Protein AF-A0A0F9A266-F1 (afdb_monomer_lite)

Radius of gyration: 34.57 Å; chains: 1; bounding box: 73×51×91 Å

Structure (mmCIF, N/CA/C/O backbone):
data_AF-A0A0F9A266-F1
#
_entry.id   AF-A0A0F9A266-F1
#
loop_
_atom_site.group_PDB
_atom_site.id
_atom_site.type_symbol
_atom_site.label_atom_id
_atom_site.label_alt_id
_atom_site.label_comp_id
_atom_site.label_asym_id
_atom_site.label_entity_id
_atom_site.label_seq_id
_atom_site.pdbx_PDB_ins_code
_atom_site.Cartn_x
_atom_site.Cartn_y
_atom_site.Cartn_z
_atom_site.occupancy
_atom_site.B_iso_or_equiv
_atom_site.auth_seq_id
_atom_site.auth_comp_id
_atom_site.auth_asym_id
_atom_site.auth_atom_id
_atom_site.pdbx_PDB_model_num
ATOM 1 N N . LEU A 1 1 ? 35.976 -0.305 -20.833 1.00 88.50 1 LEU A N 1
ATOM 2 C CA . LEU A 1 1 ? 34.980 0.610 -20.228 1.00 88.50 1 LEU A CA 1
ATOM 3 C C . LEU A 1 1 ? 34.357 0.076 -18.937 1.00 88.50 1 LEU A C 1
ATOM 5 O O . LEU A 1 1 ? 33.932 0.893 -18.143 1.00 88.50 1 LEU A O 1
ATOM 9 N N . GLY A 1 2 ? 34.313 -1.244 -18.688 1.00 92.88 2 GLY A N 1
ATOM 10 C CA . GLY A 1 2 ? 33.919 -1.760 -17.363 1.00 92.88 2 GLY A CA 1
ATOM 11 C C . GLY A 1 2 ? 32.467 -1.472 -16.960 1.00 92.88 2 GLY A C 1
ATOM 12 O O . GLY A 1 2 ? 32.160 -1.508 -15.778 1.00 92.88 2 GLY A O 1
ATOM 13 N N . VAL A 1 3 ? 31.586 -1.191 -17.927 1.00 97.19 3 VAL A N 1
ATOM 14 C CA . VAL A 1 3 ? 30.191 -0.797 -17.669 1.00 97.19 3 VAL A CA 1
ATOM 15 C C . VAL A 1 3 ? 29.415 -1.886 -16.913 1.00 97.19 3 VAL A C 1
ATOM 17 O O . VAL A 1 3 ? 29.679 -3.068 -17.152 1.00 97.19 3 VAL A O 1
ATOM 20 N N . PRO A 1 4 ? 28.474 -1.529 -16.024 1.00 97.38 4 PRO A N 1
ATOM 21 C CA . PRO A 1 4 ? 27.766 -2.502 -15.190 1.00 97.38 4 PRO A CA 1
ATOM 22 C C . PRO A 1 4 ? 26.657 -3.263 -15.932 1.00 97.38 4 PRO A C 1
ATOM 24 O O . PRO A 1 4 ? 26.330 -4.373 -15.532 1.00 97.38 4 PRO A O 1
ATOM 27 N N . ALA A 1 5 ? 26.110 -2.703 -17.014 1.00 98.19 5 ALA A N 1
ATOM 28 C CA . ALA A 1 5 ? 25.014 -3.277 -17.798 1.00 98.19 5 ALA A CA 1
ATOM 29 C C . ALA A 1 5 ? 25.116 -2.853 -19.273 1.00 98.19 5 ALA A C 1
ATOM 31 O O . ALA A 1 5 ? 25.870 -1.930 -19.603 1.00 98.19 5 ALA A O 1
ATOM 32 N N . PHE A 1 6 ? 24.345 -3.505 -20.145 1.00 98.50 6 PHE A N 1
ATOM 33 C CA . PHE A 1 6 ? 24.205 -3.127 -21.552 1.00 98.50 6 PHE A CA 1
ATOM 34 C C . PHE A 1 6 ? 22.780 -2.675 -21.861 1.00 98.50 6 PHE A C 1
ATOM 36 O O . PHE A 1 6 ? 21.822 -3.398 -21.600 1.00 98.50 6 PHE A O 1
ATOM 43 N N . LYS A 1 7 ? 22.647 -1.485 -22.456 1.00 98.44 7 LYS A N 1
ATOM 44 C CA . LYS A 1 7 ? 21.391 -0.998 -23.029 1.00 98.44 7 LYS A CA 1
ATOM 45 C C . LYS A 1 7 ? 21.337 -1.375 -24.506 1.00 98.44 7 LYS A C 1
ATOM 47 O O . LYS A 1 7 ? 22.237 -1.004 -25.256 1.00 98.44 7 LYS A O 1
ATOM 52 N N . LEU A 1 8 ? 20.278 -2.061 -24.924 1.00 98.44 8 LEU A N 1
ATOM 53 C CA . LEU A 1 8 ? 20.017 -2.386 -26.324 1.00 98.44 8 LEU A CA 1
ATOM 54 C C . LEU A 1 8 ? 18.850 -1.540 -26.847 1.00 98.44 8 LEU A C 1
ATOM 56 O O . LEU A 1 8 ? 17.789 -1.480 -26.220 1.00 98.44 8 LEU A O 1
ATOM 60 N N . ALA A 1 9 ? 19.062 -0.841 -27.964 1.00 97.62 9 ALA A N 1
ATOM 61 C CA . ALA A 1 9 ? 18.001 -0.097 -28.653 1.00 97.62 9 ALA A CA 1
ATOM 62 C C . ALA A 1 9 ? 16.991 -1.053 -29.306 1.00 97.62 9 ALA A C 1
ATOM 64 O O . ALA A 1 9 ? 17.345 -2.192 -29.600 1.00 97.62 9 ALA A O 1
ATOM 65 N N . SER A 1 10 ? 15.774 -0.582 -29.586 1.00 97.50 10 SER A N 1
ATOM 66 C CA . SER A 1 10 ? 14.667 -1.454 -30.003 1.00 97.50 10 SER A CA 1
ATOM 67 C C . SER A 1 10 ? 14.921 -2.237 -31.291 1.00 97.50 10 SER A C 1
ATOM 69 O O . SER A 1 10 ? 14.490 -3.375 -31.405 1.00 97.50 10 SER A O 1
ATOM 71 N N . MET A 1 11 ? 15.688 -1.674 -32.229 1.00 96.31 11 MET A N 1
ATOM 72 C CA . MET A 1 11 ? 16.069 -2.371 -33.466 1.00 96.31 11 MET A CA 1
ATOM 73 C C . MET A 1 11 ? 16.926 -3.624 -33.232 1.00 96.31 11 MET A C 1
ATOM 75 O O . MET A 1 11 ? 16.883 -4.540 -34.039 1.00 96.31 11 MET A O 1
ATOM 79 N N . HIS A 1 12 ? 17.680 -3.683 -32.131 1.00 97.69 12 HIS A N 1
ATOM 80 C CA . HIS A 1 12 ? 18.547 -4.822 -31.825 1.00 97.69 12 HIS A CA 1
ATOM 81 C C . HIS A 1 12 ? 17.785 -6.003 -31.208 1.00 97.69 12 HIS A C 1
ATOM 83 O O . HIS A 1 12 ? 18.358 -7.079 -31.055 1.00 97.69 12 HIS A O 1
ATOM 89 N N . LEU A 1 13 ? 16.519 -5.812 -30.811 1.00 97.81 13 LEU A N 1
ATOM 90 C CA . LEU A 1 13 ? 15.700 -6.870 -30.216 1.00 97.81 13 LEU A CA 1
ATOM 91 C C . LEU A 1 13 ? 15.517 -8.045 -31.188 1.00 97.81 13 LEU A C 1
ATOM 93 O O . LEU A 1 13 ? 15.531 -9.193 -30.771 1.00 97.81 13 LEU A O 1
ATOM 97 N N . THR A 1 14 ? 15.399 -7.769 -32.486 1.00 97.25 14 THR A N 1
ATOM 98 C CA . THR A 1 14 ? 15.176 -8.786 -33.524 1.00 97.25 14 THR A CA 1
ATOM 99 C C . THR A 1 14 ? 16.479 -9.294 -34.157 1.00 97.25 14 THR A C 1
ATOM 101 O O . THR A 1 14 ? 16.463 -9.919 -35.217 1.00 97.25 14 THR A O 1
ATOM 104 N N . GLU A 1 15 ? 17.630 -9.059 -33.511 1.00 98.12 15 GLU A N 1
ATOM 105 C CA . GLU A 1 15 ? 18.954 -9.486 -33.979 1.00 98.12 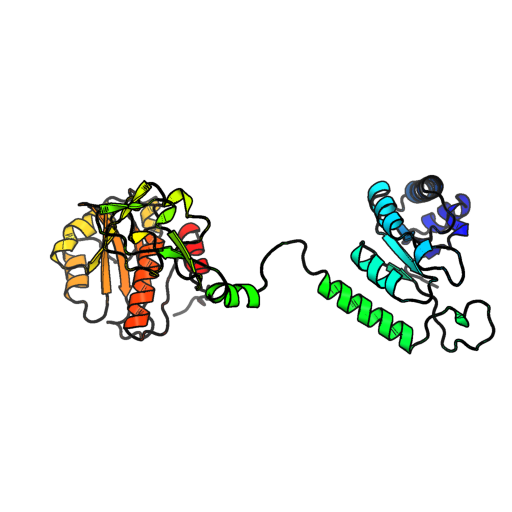15 GLU A CA 1
ATOM 106 C C . GLU A 1 15 ? 19.530 -10.611 -33.090 1.00 98.12 15 GLU A C 1
ATOM 108 O O . GLU A 1 15 ? 20.396 -10.360 -32.243 1.00 98.12 15 GLU A O 1
ATOM 113 N N . PRO A 1 16 ? 19.120 -11.881 -33.275 1.00 97.38 16 PRO A N 1
ATOM 114 C CA . PRO A 1 16 ? 19.451 -12.971 -32.349 1.00 97.38 16 PRO A CA 1
ATOM 115 C C . PRO A 1 16 ? 20.963 -13.181 -32.169 1.00 97.38 16 PRO A C 1
ATOM 117 O O . PRO A 1 16 ? 21.443 -13.361 -31.051 1.00 97.38 16 PRO A O 1
ATOM 120 N N . SER A 1 17 ? 21.750 -13.079 -33.246 1.00 98.19 17 SER A N 1
ATOM 121 C CA . SER A 1 17 ? 23.214 -13.204 -33.175 1.00 98.19 17 SER A CA 1
ATOM 122 C C . SER A 1 17 ? 23.865 -12.111 -32.319 1.00 98.19 17 SER A C 1
ATOM 124 O O . SER A 1 17 ? 24.878 -12.358 -31.663 1.00 98.19 17 SER A O 1
ATOM 126 N N . PHE A 1 18 ? 23.302 -10.899 -32.324 1.00 98.50 18 PHE A N 1
ATOM 127 C CA . PHE A 1 18 ? 23.797 -9.792 -31.513 1.00 98.50 18 PHE A CA 1
ATOM 128 C C . PHE A 1 18 ? 23.373 -9.947 -30.050 1.00 98.50 18 PHE A C 1
ATOM 130 O O . PHE A 1 18 ? 24.213 -9.792 -29.161 1.00 98.50 18 PHE A O 1
ATOM 137 N N . LEU A 1 19 ? 22.119 -10.341 -29.801 1.00 98.62 19 LEU A N 1
ATOM 138 C CA . LEU A 1 19 ? 21.627 -10.658 -28.459 1.00 98.62 19 LEU A CA 1
ATOM 139 C C . LEU A 1 19 ? 22.485 -11.725 -27.778 1.00 98.62 19 LEU A C 1
ATOM 141 O O . LEU A 1 19 ? 22.981 -11.484 -26.680 1.00 98.62 19 LEU A O 1
ATOM 145 N N . GLN A 1 20 ? 22.740 -12.844 -28.463 1.00 98.38 20 GLN A N 1
ATOM 146 C CA . GLN A 1 20 ? 23.619 -13.913 -27.988 1.00 98.38 20 GLN A CA 1
ATOM 147 C C . GLN A 1 20 ? 25.008 -13.368 -27.621 1.00 98.38 20 GLN A C 1
ATOM 149 O O . GLN A 1 20 ? 25.491 -13.561 -26.506 1.00 98.38 20 GLN A O 1
ATOM 154 N N . TYR A 1 21 ? 25.634 -12.617 -28.535 1.00 98.44 21 TYR A N 1
ATOM 155 C CA . TYR A 1 21 ? 26.976 -12.072 -28.330 1.00 98.44 21 TYR A CA 1
ATOM 156 C C . TYR A 1 21 ? 27.080 -11.152 -27.102 1.00 98.44 21 TYR A C 1
ATOM 158 O O . TYR A 1 21 ? 28.099 -11.169 -26.398 1.00 98.44 21 TYR A O 1
ATOM 166 N N . VAL A 1 22 ? 26.065 -10.316 -26.860 1.00 98.12 22 VAL A N 1
ATOM 167 C CA . VAL A 1 22 ? 26.033 -9.405 -25.706 1.00 98.12 22 VAL A CA 1
ATOM 168 C C . VAL A 1 22 ? 25.682 -10.165 -24.423 1.00 98.12 22 VAL A C 1
ATOM 170 O O . VAL A 1 22 ? 26.302 -9.917 -23.386 1.00 98.12 22 VAL A O 1
ATOM 173 N N . ALA A 1 23 ? 24.754 -11.121 -24.486 1.00 98.31 23 ALA A N 1
ATOM 174 C CA . ALA A 1 23 ? 24.351 -11.955 -23.357 1.00 98.31 23 ALA A CA 1
ATOM 175 C C . ALA A 1 23 ? 25.503 -12.826 -22.825 1.00 98.31 23 ALA A C 1
ATOM 177 O O . ALA A 1 23 ? 25.702 -12.874 -21.609 1.00 98.31 23 ALA A O 1
ATOM 178 N N . ASP A 1 24 ? 26.347 -13.375 -23.709 1.00 98.00 24 ASP A N 1
ATOM 179 C CA . ASP A 1 24 ? 27.559 -14.145 -23.371 1.00 98.00 24 ASP A CA 1
ATOM 180 C C . ASP A 1 24 ? 28.592 -13.351 -22.553 1.00 98.00 24 ASP A C 1
ATOM 182 O O . ASP A 1 24 ? 29.525 -13.910 -21.974 1.00 98.00 24 ASP A O 1
ATOM 186 N N . LYS A 1 25 ? 28.457 -12.021 -22.478 1.00 97.12 25 LYS A N 1
ATOM 187 C CA . LYS A 1 25 ? 29.299 -11.188 -21.606 1.00 97.12 25 LYS A CA 1
ATOM 188 C C . LYS A 1 25 ? 28.890 -11.268 -20.130 1.00 97.12 25 LYS A C 1
ATOM 190 O O . LYS A 1 25 ? 29.596 -10.697 -19.299 1.00 97.12 25 LYS A O 1
ATOM 195 N N . GLY A 1 26 ? 27.770 -11.927 -19.812 1.00 96.75 26 GLY A N 1
ATOM 196 C CA . GLY A 1 26 ? 27.318 -12.227 -18.450 1.00 96.75 26 GLY A CA 1
ATOM 197 C C . GLY A 1 26 ? 26.851 -11.015 -17.640 1.00 96.75 26 GLY A C 1
ATOM 198 O O . GLY A 1 26 ? 26.907 -11.044 -16.412 1.00 96.75 26 GLY A O 1
ATOM 199 N N . LYS A 1 27 ? 26.437 -9.928 -18.305 1.00 98.06 27 LYS A N 1
ATOM 200 C CA . LYS A 1 27 ? 25.969 -8.693 -17.651 1.00 98.06 27 LYS A CA 1
ATOM 201 C C . LYS A 1 27 ? 24.461 -8.498 -17.818 1.00 98.06 27 LYS A C 1
ATOM 203 O O . LYS A 1 27 ? 23.913 -9.006 -18.798 1.00 98.06 27 LYS A O 1
ATOM 208 N N . PRO A 1 28 ? 23.818 -7.715 -16.932 1.00 98.56 28 PRO A N 1
ATOM 209 C CA . PRO A 1 28 ? 22.434 -7.300 -17.110 1.00 98.56 28 PRO A CA 1
ATOM 210 C C . PRO A 1 28 ? 22.187 -6.600 -18.447 1.00 98.56 28 PRO A C 1
ATOM 212 O O . PRO A 1 28 ? 22.998 -5.773 -18.885 1.00 98.56 28 PRO A O 1
ATOM 215 N N . LEU A 1 29 ? 21.048 -6.913 -19.061 1.00 98.75 29 LEU A N 1
ATOM 216 C CA . LEU A 1 29 ? 20.589 -6.357 -20.328 1.00 98.75 29 LEU A CA 1
ATOM 217 C C . LEU A 1 29 ? 19.319 -5.532 -20.111 1.00 98.75 29 LEU A C 1
ATOM 219 O O . LEU A 1 29 ? 18.340 -6.022 -19.559 1.00 98.75 29 LEU A O 1
ATOM 223 N N . ILE A 1 30 ? 19.332 -4.286 -20.578 1.00 98.81 30 ILE A N 1
ATOM 224 C CA . ILE A 1 30 ? 18.182 -3.377 -20.569 1.00 98.81 30 ILE A CA 1
ATOM 225 C C . ILE A 1 30 ? 17.753 -3.171 -22.021 1.00 98.81 30 ILE A C 1
ATOM 227 O O . ILE A 1 30 ? 18.460 -2.533 -22.803 1.00 98.81 30 ILE A O 1
ATOM 231 N N . ILE A 1 31 ? 16.601 -3.696 -22.416 1.00 98.62 31 ILE A N 1
ATOM 232 C CA . ILE A 1 31 ? 16.243 -3.849 -23.830 1.00 98.62 31 ILE A CA 1
ATOM 233 C C . ILE A 1 31 ? 14.966 -3.069 -24.111 1.00 98.62 31 ILE A C 1
ATOM 235 O O . ILE A 1 31 ? 13.954 -3.289 -23.457 1.00 98.62 31 ILE A O 1
ATOM 239 N N . SER A 1 32 ? 15.014 -2.125 -25.051 1.00 98.56 32 SER A N 1
ATOM 240 C CA . SER A 1 32 ? 13.797 -1.430 -25.492 1.00 98.56 32 SER A CA 1
ATOM 241 C C . SER A 1 32 ? 13.020 -2.310 -26.463 1.00 98.56 32 SER A C 1
ATOM 243 O O . SER A 1 32 ? 13.630 -3.016 -27.258 1.00 98.56 32 SER A O 1
ATOM 245 N N . THR A 1 33 ? 11.690 -2.246 -26.423 1.00 98.31 33 THR A N 1
ATOM 246 C CA . THR A 1 33 ? 10.810 -3.119 -27.223 1.00 98.31 33 THR A CA 1
ATOM 247 C C . THR A 1 33 ? 9.965 -2.364 -28.252 1.00 98.31 33 THR A C 1
ATOM 249 O O . THR A 1 33 ? 9.003 -2.893 -28.799 1.00 98.31 33 THR A O 1
ATOM 252 N N . GLY A 1 34 ? 10.314 -1.113 -28.556 1.00 97.12 34 GLY A N 1
ATOM 253 C CA . GLY A 1 34 ? 9.618 -0.326 -29.576 1.00 97.12 34 GLY A CA 1
ATOM 254 C C . GLY A 1 34 ? 9.638 -0.995 -30.951 1.00 97.12 34 GLY A C 1
ATOM 255 O O . GLY A 1 34 ? 10.649 -1.564 -31.350 1.00 97.12 34 GLY A O 1
ATOM 256 N N . MET A 1 35 ? 8.526 -0.881 -31.680 1.00 97.38 35 MET A N 1
ATOM 257 C CA . MET A 1 35 ? 8.250 -1.558 -32.962 1.00 97.38 35 MET A CA 1
ATOM 258 C C . MET A 1 35 ? 8.034 -3.076 -32.868 1.00 97.38 35 MET A C 1
ATOM 260 O O . MET A 1 35 ? 7.516 -3.642 -33.824 1.00 97.38 35 MET A O 1
ATOM 264 N N . ALA A 1 36 ? 8.383 -3.716 -31.751 1.00 98.00 36 ALA A N 1
ATOM 265 C CA . ALA A 1 36 ? 8.306 -5.161 -31.620 1.00 98.00 36 ALA A CA 1
ATOM 266 C C . ALA A 1 36 ? 6.899 -5.655 -31.273 1.00 98.00 36 ALA A C 1
ATOM 268 O O . ALA A 1 36 ? 6.134 -5.021 -30.540 1.00 98.00 36 ALA A O 1
ATOM 269 N N . THR A 1 37 ? 6.591 -6.841 -31.770 1.00 98.38 37 THR A N 1
ATOM 270 C CA . THR A 1 37 ? 5.472 -7.672 -31.334 1.00 98.38 37 THR A CA 1
ATOM 271 C C . THR A 1 37 ? 5.840 -8.463 -30.077 1.00 98.38 37 THR A C 1
ATOM 273 O O . THR A 1 37 ? 7.009 -8.604 -29.724 1.00 98.38 37 THR A O 1
ATOM 276 N N . LEU A 1 38 ? 4.839 -9.015 -29.385 1.00 98.44 38 LEU A N 1
ATOM 277 C CA . LEU A 1 38 ? 5.081 -9.844 -28.200 1.00 98.44 38 LEU A CA 1
ATOM 278 C C . LEU A 1 38 ? 5.846 -11.140 -28.529 1.00 98.44 38 LEU A C 1
ATOM 280 O O . LEU A 1 38 ? 6.563 -11.642 -27.668 1.00 98.44 38 LEU A O 1
ATOM 284 N N . ASP A 1 39 ? 5.699 -11.658 -29.750 1.00 98.56 39 ASP A N 1
ATOM 285 C CA . ASP A 1 39 ? 6.394 -12.863 -30.217 1.00 98.56 39 ASP A CA 1
ATOM 286 C C . ASP A 1 39 ? 7.879 -12.561 -30.481 1.00 98.56 39 ASP A C 1
ATOM 288 O O . ASP A 1 39 ? 8.747 -13.299 -30.031 1.00 98.56 39 ASP A O 1
ATOM 292 N N . GLU A 1 40 ? 8.201 -11.413 -31.086 1.00 98.69 40 GLU A N 1
ATOM 293 C CA . GLU A 1 40 ? 9.598 -10.972 -31.251 1.00 98.69 40 GLU A CA 1
ATOM 294 C C . GLU A 1 40 ? 10.290 -10.710 -29.902 1.00 98.69 40 GLU A C 1
ATOM 296 O O . GLU A 1 40 ? 11.483 -10.972 -29.747 1.00 98.69 40 GLU A O 1
ATOM 301 N N . VAL A 1 41 ? 9.552 -10.215 -28.900 1.00 98.75 41 VAL A N 1
ATOM 302 C CA . VAL A 1 41 ? 10.080 -10.082 -27.531 1.00 98.75 41 VAL A CA 1
ATOM 303 C C . VAL A 1 41 ? 10.348 -11.457 -26.911 1.00 98.75 41 VAL A C 1
ATOM 305 O O . VAL A 1 41 ? 11.367 -11.627 -26.245 1.00 98.75 41 VAL A O 1
ATOM 308 N N . GLU A 1 42 ? 9.468 -12.435 -27.134 1.00 98.69 42 GLU A N 1
ATOM 309 C CA . GLU A 1 42 ? 9.646 -13.810 -26.654 1.00 98.69 42 GLU A CA 1
ATOM 310 C C . GLU A 1 42 ? 10.894 -14.458 -27.255 1.00 98.69 42 GLU A C 1
ATOM 312 O O . GLU A 1 42 ? 11.744 -14.944 -26.511 1.00 98.69 42 GLU A O 1
ATOM 317 N N . GLU A 1 43 ? 11.066 -14.362 -28.576 1.00 98.62 43 GLU A N 1
ATOM 318 C CA . GLU A 1 43 ? 12.259 -14.859 -29.267 1.00 98.62 43 GLU A CA 1
ATOM 319 C C . GLU A 1 43 ? 13.546 -14.243 -28.697 1.00 98.62 43 GLU A C 1
ATOM 321 O O . GLU A 1 43 ? 14.523 -14.951 -28.439 1.00 98.62 43 GLU A O 1
ATOM 326 N N . ALA A 1 44 ? 13.549 -12.931 -28.447 1.00 98.62 44 ALA A N 1
ATOM 327 C CA . ALA A 1 44 ? 14.695 -12.238 -27.872 1.00 98.62 44 ALA A CA 1
ATOM 328 C C . ALA A 1 44 ? 15.030 -12.727 -26.454 1.00 98.62 44 ALA A C 1
ATOM 330 O O . ALA A 1 44 ? 16.197 -12.987 -26.144 1.00 98.62 44 ALA A O 1
ATOM 331 N N . VAL A 1 45 ? 14.015 -12.858 -25.594 1.00 98.69 45 VAL A N 1
ATOM 332 C CA . VAL A 1 45 ? 14.169 -13.361 -24.221 1.00 98.69 45 VAL A CA 1
ATOM 333 C C . VAL A 1 45 ? 14.707 -14.793 -24.229 1.00 98.69 45 VAL A C 1
ATOM 335 O O . VAL A 1 45 ? 15.642 -15.093 -23.483 1.00 98.69 45 VAL A O 1
ATOM 338 N N . ASP A 1 46 ? 14.186 -15.654 -25.102 1.00 98.50 46 ASP A N 1
ATOM 339 C CA . ASP A 1 46 ? 14.623 -17.044 -25.225 1.00 98.50 46 ASP A CA 1
ATOM 340 C C . ASP A 1 46 ? 16.078 -17.155 -25.686 1.00 98.50 46 ASP A C 1
ATOM 342 O O . ASP A 1 46 ? 16.851 -17.914 -25.096 1.00 98.50 46 ASP A O 1
ATOM 346 N N . VAL A 1 47 ? 16.487 -16.369 -26.688 1.00 98.56 47 VAL A N 1
ATOM 347 C CA . VAL A 1 47 ? 17.883 -16.324 -27.159 1.00 98.56 47 VAL A CA 1
ATOM 348 C C . VAL A 1 47 ? 18.833 -15.933 -26.026 1.00 98.56 47 VAL A C 1
ATOM 350 O O . VAL A 1 47 ? 19.875 -16.559 -25.848 1.00 98.56 47 VAL A O 1
ATOM 353 N N . ILE A 1 48 ? 18.472 -14.930 -25.223 1.00 98.62 48 ILE A N 1
ATOM 354 C CA . ILE A 1 48 ? 19.300 -14.484 -24.095 1.00 98.62 48 ILE A CA 1
ATOM 355 C C . ILE A 1 48 ? 19.369 -15.566 -23.004 1.00 98.62 48 ILE A C 1
ATOM 357 O O . ILE A 1 48 ? 20.449 -15.887 -22.506 1.00 98.62 48 ILE A O 1
ATOM 361 N N . ARG A 1 49 ? 18.235 -16.184 -22.658 1.00 98.38 49 ARG A N 1
ATOM 362 C CA . ARG A 1 49 ? 18.183 -17.244 -21.640 1.00 98.38 49 ARG A CA 1
ATOM 363 C C . ARG A 1 49 ? 18.960 -18.493 -22.048 1.00 98.38 49 ARG A C 1
ATOM 365 O O . ARG A 1 49 ? 19.577 -19.128 -21.193 1.00 98.38 49 ARG A O 1
ATOM 372 N N . GLN A 1 50 ? 19.002 -18.824 -23.340 1.00 98.19 50 GLN A N 1
ATOM 373 C CA . GLN A 1 50 ? 19.799 -19.939 -23.870 1.00 98.19 50 GLN A CA 1
ATOM 374 C C . GLN A 1 50 ? 21.306 -19.770 -23.627 1.00 98.19 50 GLN A C 1
ATOM 376 O O . GLN A 1 50 ? 22.025 -20.768 -23.558 1.00 98.19 50 GLN A O 1
ATOM 381 N N . THR A 1 51 ? 21.791 -18.541 -23.416 1.00 98.19 51 THR A N 1
ATOM 382 C CA . THR A 1 51 ? 23.191 -18.282 -23.040 1.00 98.19 51 THR A CA 1
ATOM 383 C C . THR A 1 51 ? 23.467 -18.543 -21.554 1.00 98.19 51 THR A C 1
ATOM 385 O O . THR A 1 51 ? 24.605 -18.406 -21.102 1.00 98.19 51 THR A O 1
ATOM 388 N N . GLY A 1 52 ? 22.433 -18.849 -20.764 1.00 98.19 52 GLY A N 1
ATOM 389 C CA . GLY A 1 52 ? 22.491 -18.919 -19.305 1.00 98.19 52 GLY A CA 1
ATOM 390 C C . GLY A 1 52 ? 22.437 -17.556 -18.606 1.00 98.19 52 GLY A C 1
ATOM 391 O O . GLY A 1 52 ? 22.680 -17.491 -17.402 1.00 98.19 52 GLY A O 1
ATOM 392 N N . ASN A 1 53 ? 22.145 -16.467 -19.327 1.00 98.06 53 ASN A N 1
ATOM 393 C CA . ASN A 1 53 ? 21.959 -15.142 -18.739 1.00 98.06 53 ASN A CA 1
ATOM 394 C C . ASN A 1 53 ? 20.462 -14.844 -18.576 1.00 98.06 53 ASN A C 1
ATOM 396 O O . ASN A 1 53 ? 19.738 -14.780 -19.558 1.00 98.06 53 ASN A O 1
ATOM 400 N N . ASP A 1 54 ? 20.003 -14.630 -17.344 1.00 96.69 54 ASP A N 1
ATOM 401 C CA . ASP A 1 54 ? 18.593 -14.317 -17.042 1.00 96.69 54 ASP A CA 1
ATOM 402 C C . ASP A 1 54 ? 18.414 -12.890 -16.487 1.00 96.69 54 ASP A C 1
ATOM 404 O O . ASP A 1 54 ? 17.371 -12.506 -15.969 1.00 96.69 54 ASP A O 1
ATOM 408 N N . GLN A 1 55 ? 19.458 -12.062 -16.575 1.00 98.12 55 GLN A N 1
ATOM 409 C CA . GLN A 1 55 ? 19.455 -10.694 -16.052 1.00 98.12 55 GLN A CA 1
ATOM 410 C C . GLN A 1 55 ? 18.856 -9.723 -17.083 1.00 98.12 55 GLN A C 1
ATOM 412 O O . GLN A 1 55 ? 19.572 -8.905 -17.664 1.00 98.12 55 GLN A O 1
ATOM 417 N N . ILE A 1 56 ? 17.553 -9.831 -17.338 1.00 98.62 56 ILE A N 1
ATOM 418 C CA . ILE A 1 56 ? 16.852 -9.089 -18.396 1.00 98.62 56 ILE A CA 1
ATOM 419 C C . ILE A 1 56 ? 15.924 -8.037 -17.783 1.00 98.62 56 ILE A C 1
ATOM 421 O O . ILE A 1 56 ? 15.201 -8.320 -16.835 1.00 98.62 56 ILE A O 1
ATOM 425 N N . VAL A 1 57 ? 15.910 -6.828 -18.348 1.00 98.81 57 VAL A N 1
ATOM 426 C CA . VAL A 1 57 ? 14.878 -5.810 -18.105 1.00 98.81 57 VAL A CA 1
ATOM 427 C C . VAL A 1 57 ? 14.314 -5.348 -19.442 1.00 98.81 57 VAL A C 1
ATOM 429 O O . VAL A 1 57 ? 15.071 -4.916 -20.317 1.00 98.81 57 VAL A O 1
ATOM 432 N N . LEU A 1 58 ? 12.991 -5.400 -19.596 1.00 98.81 58 LEU A N 1
ATOM 433 C CA . LEU A 1 58 ? 12.304 -4.969 -20.817 1.00 98.81 58 LEU A CA 1
ATOM 434 C C . LEU A 1 58 ? 11.721 -3.565 -20.641 1.00 98.81 58 LEU A C 1
ATOM 436 O O . LEU A 1 58 ? 10.996 -3.300 -19.684 1.00 98.81 58 LEU A O 1
ATOM 440 N N . LEU A 1 59 ? 12.013 -2.656 -21.568 1.00 98.81 59 LEU A N 1
ATOM 441 C CA . LEU A 1 59 ? 11.455 -1.308 -21.571 1.00 98.81 59 LEU A CA 1
ATOM 442 C C . LEU A 1 59 ? 10.378 -1.192 -22.643 1.00 98.81 59 LEU A C 1
ATOM 444 O O . LEU A 1 59 ? 10.693 -1.221 -23.835 1.00 98.81 59 LEU A O 1
ATOM 448 N N . GLN A 1 60 ? 9.133 -0.971 -22.216 1.00 98.50 60 GLN A N 1
ATOM 449 C CA . GLN A 1 60 ? 8.096 -0.497 -23.128 1.00 98.50 60 GLN A CA 1
ATOM 450 C C . GLN A 1 60 ? 8.522 0.860 -23.680 1.00 98.50 60 GLN A C 1
ATOM 452 O O . GLN A 1 60 ? 8.945 1.736 -22.924 1.00 98.50 60 GLN A O 1
ATOM 457 N N . CYS A 1 61 ? 8.401 1.047 -24.989 1.00 97.19 61 CYS A N 1
ATOM 458 C CA . CYS A 1 61 ? 8.635 2.340 -25.612 1.00 97.19 61 CYS A CA 1
ATOM 459 C C . CYS A 1 61 ? 7.924 2.444 -26.956 1.00 97.19 61 CYS A C 1
ATOM 461 O O . CYS A 1 61 ? 7.663 1.442 -27.622 1.00 97.19 61 CYS A O 1
ATOM 463 N N . THR A 1 62 ? 7.717 3.677 -27.399 1.00 95.94 62 THR A N 1
ATOM 464 C CA . THR A 1 62 ? 7.191 3.973 -28.732 1.00 95.94 62 THR A CA 1
ATOM 465 C C . THR A 1 62 ? 8.267 4.693 -29.525 1.00 95.94 62 THR A C 1
ATOM 467 O O . THR A 1 62 ? 8.727 5.758 -29.116 1.00 95.94 62 THR A O 1
ATOM 470 N N . THR A 1 63 ? 8.697 4.106 -30.644 1.00 92.44 63 THR A N 1
ATOM 471 C CA . THR A 1 63 ? 9.731 4.672 -31.524 1.00 92.44 63 THR A CA 1
ATOM 472 C C . THR A 1 63 ? 9.130 5.789 -32.380 1.00 92.44 63 THR A C 1
ATOM 474 O O . THR A 1 63 ? 8.780 5.590 -33.540 1.00 92.44 63 THR A O 1
ATOM 477 N N . ASN A 1 64 ? 8.952 6.962 -31.775 1.00 86.94 64 ASN A N 1
ATOM 478 C CA . ASN A 1 64 ? 8.496 8.191 -32.415 1.00 86.94 64 ASN A CA 1
ATOM 479 C C . ASN A 1 64 ? 9.027 9.389 -31.608 1.00 86.94 64 ASN A C 1
ATOM 481 O O . ASN A 1 64 ? 8.982 9.351 -30.380 1.00 86.94 64 ASN A O 1
ATOM 485 N N . TYR A 1 65 ? 9.531 10.433 -32.274 1.00 88.12 65 TYR A N 1
ATOM 486 C CA . TYR A 1 65 ? 10.309 11.507 -31.640 1.00 88.12 65 TYR A CA 1
ATOM 487 C C . TYR A 1 65 ? 9.791 12.892 -32.079 1.00 88.12 65 TYR A C 1
ATOM 489 O O . TYR A 1 65 ? 10.154 13.363 -33.158 1.00 88.12 65 TYR A O 1
ATOM 497 N N . PRO A 1 66 ? 8.938 13.562 -31.280 1.00 89.25 66 PRO A N 1
ATOM 498 C CA . PRO A 1 66 ? 8.339 13.082 -30.035 1.00 89.25 66 PRO A CA 1
ATOM 499 C C . PRO A 1 66 ? 7.173 12.107 -30.269 1.00 89.25 66 PRO A C 1
ATOM 501 O O . PRO A 1 66 ? 6.422 12.218 -31.239 1.00 89.25 66 PRO A O 1
ATOM 504 N N . SER A 1 67 ? 6.971 11.191 -29.326 1.00 91.25 67 SER A N 1
ATOM 505 C CA . SER A 1 67 ? 5.806 10.308 -29.297 1.00 91.25 67 SER A CA 1
ATOM 506 C C . SER A 1 67 ? 4.583 11.044 -28.757 1.00 91.25 67 SER A C 1
ATOM 508 O O . SER A 1 67 ? 4.689 11.897 -27.870 1.00 91.25 67 SER A O 1
ATOM 510 N N . ARG A 1 68 ? 3.395 10.678 -29.243 1.00 94.44 68 ARG A N 1
ATOM 511 C CA . ARG A 1 68 ? 2.136 11.140 -28.651 1.00 94.44 68 ARG A CA 1
ATOM 512 C C . ARG A 1 68 ? 1.852 10.358 -27.372 1.00 94.44 68 ARG A C 1
ATOM 514 O O . ARG A 1 68 ? 2.291 9.215 -27.230 1.00 94.44 68 ARG A O 1
ATOM 521 N N . LEU A 1 69 ? 1.117 10.969 -26.446 1.00 94.94 69 LEU A N 1
ATOM 522 C CA . LEU A 1 69 ? 0.797 10.339 -25.163 1.00 94.94 69 LEU A CA 1
ATOM 523 C C . LEU A 1 69 ? -0.115 9.119 -25.352 1.00 94.94 69 LEU A C 1
ATOM 525 O O . LEU A 1 69 ? 0.081 8.101 -24.694 1.00 94.94 69 LEU A O 1
ATOM 529 N N . GLU A 1 70 ? -1.073 9.197 -26.280 1.00 96.44 70 GLU A N 1
ATOM 530 C CA . GLU A 1 70 ? -1.976 8.092 -26.615 1.00 96.44 70 GLU A CA 1
ATOM 531 C C . GLU A 1 70 ? -1.259 6.861 -27.193 1.00 96.44 70 GLU A C 1
ATOM 533 O O . GLU A 1 70 ? -1.785 5.755 -27.097 1.00 96.44 70 GLU A O 1
ATOM 538 N N . ASP A 1 71 ? -0.045 7.032 -27.727 1.00 96.75 71 ASP A N 1
ATOM 539 C CA . ASP A 1 71 ? 0.746 5.946 -28.310 1.00 96.75 71 ASP A CA 1
ATOM 540 C C . ASP A 1 71 ? 1.666 5.258 -27.283 1.00 96.75 71 ASP A C 1
ATOM 542 O O . ASP A 1 71 ? 2.338 4.291 -27.630 1.00 96.75 71 ASP A O 1
ATOM 546 N N . ALA A 1 72 ? 1.733 5.727 -26.028 1.00 96.69 72 ALA A N 1
ATOM 547 C CA . ALA A 1 72 ? 2.668 5.197 -25.024 1.00 96.69 72 ALA A CA 1
ATOM 548 C C . ALA A 1 72 ? 2.402 3.721 -24.660 1.00 96.69 72 ALA A C 1
ATOM 550 O O . ALA A 1 72 ? 3.330 2.971 -24.355 1.00 96.69 72 ALA A O 1
ATOM 551 N N . ASN A 1 73 ? 1.127 3.308 -24.692 1.00 97.25 73 ASN A N 1
ATOM 552 C CA . ASN A 1 73 ? 0.667 1.936 -24.451 1.00 97.25 73 ASN A CA 1
ATOM 553 C C . ASN A 1 73 ? 1.278 1.263 -23.197 1.00 97.25 73 ASN A C 1
ATOM 555 O O . ASN A 1 73 ? 1.732 0.120 -23.232 1.00 97.25 73 ASN A O 1
ATOM 559 N N . LEU A 1 74 ? 1.287 1.969 -22.061 1.00 98.25 74 LEU A N 1
ATOM 560 C CA . LEU A 1 74 ? 1.992 1.535 -20.843 1.00 98.25 74 LEU A CA 1
ATOM 561 C C . LEU A 1 74 ? 1.525 0.182 -20.276 1.00 98.25 74 LEU A C 1
ATOM 563 O O . LEU A 1 74 ? 2.284 -0.486 -19.579 1.00 98.25 74 LEU A O 1
ATOM 567 N N . LEU A 1 75 ? 0.296 -0.255 -20.574 1.00 98.44 75 LEU A N 1
ATOM 568 C CA . LEU A 1 75 ? -0.203 -1.564 -20.133 1.00 98.44 75 LEU A CA 1
ATOM 569 C C . LEU A 1 75 ? 0.574 -2.737 -20.750 1.00 98.44 75 LEU A C 1
ATOM 571 O O . LEU A 1 75 ? 0.638 -3.794 -20.125 1.00 98.44 75 LEU A O 1
ATOM 575 N N . ALA A 1 76 ? 1.224 -2.543 -21.903 1.00 98.19 76 ALA A N 1
ATOM 576 C CA . ALA A 1 76 ? 2.096 -3.551 -22.504 1.00 98.19 76 ALA A CA 1
ATOM 577 C C . ALA A 1 76 ? 3.260 -3.949 -21.582 1.00 98.19 76 ALA A C 1
ATOM 579 O O . ALA A 1 76 ? 3.695 -5.097 -21.614 1.00 98.19 76 ALA A O 1
ATOM 580 N N . MET A 1 77 ? 3.710 -3.052 -20.693 1.00 98.12 77 MET A N 1
ATOM 581 C CA . MET A 1 77 ? 4.695 -3.401 -19.667 1.00 98.12 77 MET A CA 1
ATOM 582 C C . MET A 1 77 ? 4.205 -4.535 -18.769 1.00 98.12 77 MET A C 1
ATOM 584 O O . MET A 1 77 ? 4.957 -5.463 -18.505 1.00 98.12 77 MET A O 1
ATOM 588 N N . ARG A 1 78 ? 2.946 -4.483 -18.312 1.00 97.88 78 ARG A N 1
ATOM 589 C CA . ARG A 1 78 ? 2.385 -5.544 -17.463 1.00 97.88 78 ARG A CA 1
ATOM 590 C C . ARG A 1 78 ? 2.277 -6.852 -18.229 1.00 97.88 78 ARG A C 1
ATOM 592 O O . ARG A 1 78 ? 2.669 -7.882 -17.708 1.00 97.88 78 ARG A O 1
ATOM 599 N N . THR A 1 79 ? 1.845 -6.794 -19.489 1.00 98.38 79 THR A N 1
ATOM 600 C CA . THR A 1 79 ? 1.830 -7.972 -20.365 1.00 98.38 79 THR A CA 1
ATOM 601 C C . THR A 1 79 ? 3.214 -8.613 -20.487 1.00 98.38 79 THR A C 1
ATOM 603 O O . THR A 1 79 ? 3.319 -9.830 -20.382 1.00 98.38 79 THR A O 1
ATOM 606 N N . MET A 1 80 ? 4.274 -7.818 -20.675 1.00 98.50 80 MET A N 1
ATOM 607 C CA . MET A 1 80 ? 5.647 -8.331 -20.738 1.00 98.50 80 MET A CA 1
ATOM 608 C C . MET A 1 80 ? 6.129 -8.881 -19.389 1.00 98.50 80 MET A C 1
ATOM 610 O O . MET A 1 80 ? 6.717 -9.957 -19.360 1.00 98.50 80 MET A O 1
ATOM 614 N N . ALA A 1 81 ? 5.858 -8.180 -18.284 1.00 98.06 81 ALA A N 1
ATOM 615 C CA . ALA A 1 81 ? 6.224 -8.633 -16.942 1.00 98.06 81 ALA A CA 1
ATOM 616 C C . ALA A 1 81 ? 5.578 -9.985 -16.615 1.00 98.06 81 ALA A C 1
ATOM 618 O O . ALA A 1 81 ? 6.277 -10.917 -16.231 1.00 98.06 81 ALA A O 1
ATOM 619 N N . ASP A 1 82 ? 4.268 -10.109 -16.847 1.00 98.00 82 ASP A N 1
ATOM 620 C CA . ASP A 1 82 ? 3.505 -11.323 -16.555 1.00 98.00 82 ASP A CA 1
ATOM 621 C C . ASP A 1 82 ? 3.909 -12.492 -17.469 1.00 98.00 82 ASP A C 1
ATOM 623 O O . ASP A 1 82 ? 4.001 -13.627 -17.007 1.00 98.00 82 ASP A O 1
ATOM 627 N N . LYS A 1 83 ? 4.139 -12.240 -18.770 1.00 98.44 83 LYS A N 1
ATOM 628 C CA . LYS A 1 83 ? 4.485 -13.299 -19.737 1.00 98.44 83 LYS A CA 1
ATOM 629 C C . LYS A 1 83 ? 5.901 -13.830 -19.524 1.00 98.44 83 LYS A C 1
ATOM 631 O O . LYS A 1 83 ? 6.113 -15.036 -19.620 1.00 98.44 83 LYS A O 1
ATOM 636 N N . PHE A 1 84 ? 6.863 -12.942 -19.283 1.00 98.25 84 PHE A N 1
ATOM 637 C CA . PHE A 1 84 ? 8.279 -13.309 -19.295 1.00 98.25 84 PHE A CA 1
ATOM 638 C C . PHE A 1 84 ? 8.894 -13.460 -17.904 1.00 98.25 84 PHE A C 1
ATOM 640 O O . PHE A 1 84 ? 10.007 -13.977 -17.822 1.00 98.25 84 PHE A O 1
ATOM 647 N N . ASP A 1 85 ? 8.185 -13.061 -16.843 1.00 97.69 85 ASP A N 1
ATOM 648 C CA . ASP A 1 85 ? 8.677 -13.046 -15.458 1.00 97.69 85 ASP A CA 1
ATOM 649 C C . ASP A 1 85 ? 9.993 -12.261 -15.329 1.00 97.69 85 ASP A C 1
ATOM 651 O O . ASP A 1 85 ? 11.009 -12.743 -14.832 1.00 97.69 85 ASP A O 1
ATOM 655 N N . VAL A 1 86 ? 9.994 -11.039 -15.870 1.00 97.94 86 VAL A N 1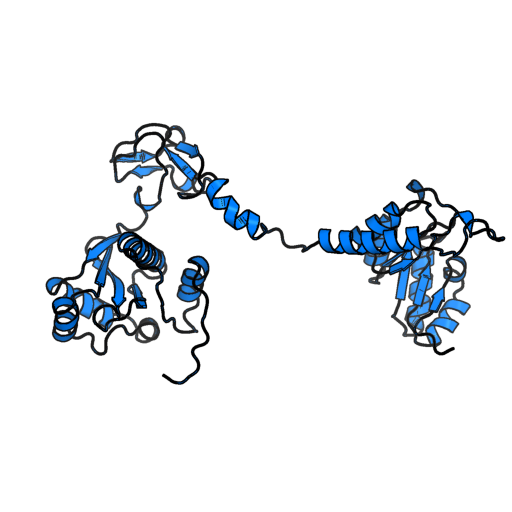
ATOM 656 C CA . VAL A 1 86 ? 11.149 -10.129 -15.847 1.00 97.94 86 VAL A CA 1
ATOM 657 C C . VAL A 1 86 ? 10.742 -8.744 -15.347 1.00 97.94 86 VAL A C 1
ATOM 659 O O . VAL A 1 86 ? 9.603 -8.316 -15.566 1.00 97.94 86 VAL A O 1
ATOM 662 N N . PRO A 1 87 ? 11.662 -7.989 -14.720 1.00 98.50 87 PRO A N 1
ATOM 663 C CA . PRO A 1 87 ? 11.435 -6.582 -14.441 1.00 98.50 87 PRO A CA 1
ATOM 664 C C . PRO A 1 87 ? 11.146 -5.802 -15.725 1.00 98.50 87 PRO A C 1
ATOM 666 O O . PRO A 1 87 ? 11.741 -6.041 -16.781 1.00 98.50 87 PRO A O 1
ATOM 669 N N . VAL A 1 88 ? 10.261 -4.818 -15.612 1.00 98.69 88 VAL A N 1
ATOM 670 C CA . VAL A 1 88 ? 9.886 -3.946 -16.724 1.00 98.69 88 VAL A CA 1
ATOM 671 C C . VAL A 1 88 ? 10.124 -2.489 -16.387 1.00 98.69 88 VAL A C 1
ATOM 673 O O . VAL A 1 88 ? 10.061 -2.072 -15.233 1.00 98.69 88 VAL A O 1
ATOM 676 N N . GLY A 1 89 ? 10.386 -1.694 -17.410 1.00 98.69 89 GLY A N 1
ATOM 677 C CA . GLY A 1 89 ? 10.507 -0.250 -17.311 1.00 98.69 89 GLY A CA 1
ATOM 678 C C . GLY A 1 89 ? 9.866 0.447 -18.500 1.00 98.69 89 GLY A C 1
ATOM 679 O O . GLY A 1 89 ? 9.175 -0.171 -19.314 1.00 98.69 89 GLY A O 1
ATOM 680 N N . TYR A 1 90 ? 10.115 1.744 -18.600 1.00 98.62 90 TYR A N 1
ATOM 681 C CA . TYR A 1 90 ? 9.588 2.588 -19.658 1.00 98.62 90 TYR A CA 1
ATOM 682 C C . TYR A 1 90 ? 10.692 3.488 -20.216 1.00 98.62 90 TYR A C 1
ATOM 684 O O . TYR A 1 90 ? 11.405 4.150 -19.462 1.00 98.62 90 TYR A O 1
ATOM 692 N N . SER A 1 91 ? 10.844 3.491 -21.539 1.00 98.00 91 SER A N 1
ATOM 693 C CA . SER A 1 91 ? 11.711 4.423 -22.267 1.00 98.00 91 SER A CA 1
ATOM 694 C C . SER A 1 91 ? 10.823 5.409 -23.018 1.00 98.00 91 SER A C 1
ATOM 696 O O . SER A 1 91 ? 10.012 5.029 -23.866 1.00 98.00 91 SER A O 1
ATOM 698 N N . ASP A 1 92 ? 10.903 6.672 -22.613 1.00 96.62 92 ASP A N 1
ATOM 699 C CA . ASP A 1 92 ? 9.936 7.700 -22.953 1.00 96.62 92 ASP A CA 1
ATOM 700 C C . ASP A 1 92 ? 10.459 8.677 -24.002 1.00 96.62 92 ASP A C 1
ATOM 702 O O . ASP A 1 92 ? 11.526 9.280 -23.863 1.00 96.62 92 ASP A O 1
ATOM 706 N N . HIS A 1 93 ? 9.616 8.922 -25.001 1.00 94.38 93 HIS A N 1
ATOM 707 C CA . HIS A 1 93 ? 9.835 9.926 -26.041 1.00 94.38 93 HIS A CA 1
ATOM 708 C C . HIS A 1 93 ? 8.682 10.933 -26.115 1.00 94.38 93 HIS A C 1
ATOM 710 O O . HIS A 1 93 ? 8.601 11.719 -27.059 1.00 94.38 93 HIS A O 1
ATOM 716 N N . THR A 1 94 ? 7.751 10.908 -25.155 1.00 93.38 94 THR A N 1
ATOM 717 C CA . THR A 1 94 ? 6.685 11.911 -25.078 1.00 93.38 94 THR A CA 1
ATOM 718 C C . THR A 1 94 ? 7.237 13.250 -24.587 1.00 93.38 94 THR A C 1
ATOM 720 O O . THR A 1 94 ? 8.313 13.317 -23.996 1.00 93.38 94 THR A O 1
ATOM 723 N N . GLN A 1 95 ? 6.516 14.348 -24.815 1.00 89.31 95 GLN A N 1
ATOM 724 C CA . GLN A 1 95 ? 6.930 15.668 -24.309 1.00 89.31 95 GLN A CA 1
ATOM 725 C C . GLN A 1 95 ? 6.575 15.890 -22.832 1.00 89.31 95 GLN A C 1
ATOM 727 O O . GLN A 1 95 ? 7.126 16.778 -22.192 1.00 89.31 95 GLN A O 1
ATOM 732 N N . SER A 1 96 ? 5.652 15.099 -22.287 1.00 87.94 96 SER A N 1
ATOM 733 C CA . SER A 1 96 ? 5.171 15.222 -20.910 1.00 87.94 96 SER A CA 1
ATOM 734 C C . SER A 1 96 ? 5.864 14.211 -19.992 1.00 87.94 96 SER A C 1
ATOM 736 O O . SER A 1 96 ? 6.382 13.199 -20.447 1.00 87.94 96 SER A O 1
ATOM 738 N N . GLU A 1 97 ? 5.844 14.454 -18.685 1.00 94.19 97 GLU A N 1
ATOM 739 C CA . GLU A 1 97 ? 6.273 13.489 -17.660 1.00 94.19 97 GLU A CA 1
ATOM 740 C C . GLU A 1 97 ? 5.181 12.474 -17.280 1.00 94.19 97 GLU A C 1
ATOM 742 O O . GLU A 1 97 ? 5.457 11.488 -16.594 1.00 94.19 97 GLU A O 1
ATOM 747 N N . ILE A 1 98 ? 3.937 12.687 -17.730 1.00 96.25 98 ILE A N 1
ATOM 748 C CA . ILE A 1 98 ? 2.777 11.878 -17.324 1.00 96.25 98 ILE A CA 1
ATOM 749 C C . ILE A 1 98 ? 2.978 10.395 -17.643 1.00 96.25 98 ILE A C 1
ATOM 751 O O . ILE A 1 98 ? 2.626 9.549 -16.819 1.00 96.25 98 ILE A O 1
ATOM 755 N N . ALA A 1 99 ? 3.565 10.067 -18.798 1.00 97.06 99 ALA A N 1
ATOM 756 C CA . ALA A 1 99 ? 3.821 8.680 -19.175 1.00 97.06 99 ALA A CA 1
ATOM 757 C C . ALA A 1 99 ? 4.831 8.014 -18.223 1.00 97.06 99 ALA A C 1
ATOM 759 O O . ALA A 1 99 ? 4.567 6.924 -17.715 1.00 97.06 99 ALA A O 1
ATOM 760 N N . CYS A 1 100 ? 5.925 8.707 -17.890 1.00 97.94 100 CYS A N 1
ATOM 761 C CA . CYS A 1 100 ? 6.909 8.237 -16.916 1.00 97.94 100 CYS A CA 1
ATOM 762 C C . CYS A 1 100 ? 6.279 7.995 -15.540 1.00 97.94 100 CYS A C 1
ATOM 764 O O . CYS A 1 100 ? 6.376 6.890 -15.011 1.00 97.94 100 CYS A O 1
ATOM 766 N N . ILE A 1 101 ? 5.576 8.983 -14.982 1.00 98.06 101 ILE A N 1
ATOM 767 C CA . ILE A 1 101 ? 4.962 8.876 -13.647 1.00 98.06 101 ILE A CA 1
ATOM 768 C C . ILE A 1 101 ? 3.926 7.743 -13.611 1.00 98.06 101 ILE A C 1
ATOM 770 O O . ILE A 1 101 ? 3.900 6.937 -12.680 1.00 98.06 101 ILE A O 1
ATOM 774 N N . THR A 1 102 ? 3.096 7.638 -14.651 1.00 98.12 102 THR A N 1
ATOM 775 C CA . THR A 1 102 ? 2.077 6.583 -14.748 1.00 98.12 102 THR A CA 1
ATOM 776 C C . THR A 1 102 ? 2.716 5.201 -14.862 1.00 98.12 102 THR A C 1
ATOM 778 O O . THR A 1 102 ? 2.226 4.248 -14.258 1.00 98.12 102 THR A O 1
ATOM 781 N N . SER A 1 103 ? 3.829 5.076 -15.590 1.00 98.31 103 SER A N 1
ATOM 782 C CA . SER A 1 103 ? 4.531 3.799 -15.734 1.00 98.31 103 SER A CA 1
ATOM 783 C C . SER A 1 103 ? 5.072 3.278 -14.396 1.00 98.31 103 SER A C 1
ATOM 785 O O . SER A 1 103 ? 4.972 2.080 -14.134 1.00 98.31 103 SER A O 1
ATOM 787 N N . VAL A 1 104 ? 5.526 4.161 -13.496 1.00 98.12 104 VAL A N 1
ATOM 788 C CA . VAL A 1 104 ? 5.947 3.795 -12.129 1.00 98.12 104 VAL A CA 1
ATOM 789 C C . VAL A 1 104 ? 4.781 3.187 -11.349 1.00 98.12 104 VAL A C 1
ATOM 791 O O . VAL A 1 104 ? 4.917 2.105 -10.783 1.00 98.12 104 VAL A O 1
ATOM 794 N N . ALA A 1 105 ? 3.596 3.804 -11.405 1.00 96.75 105 ALA A N 1
ATOM 795 C CA . ALA A 1 105 ? 2.385 3.253 -10.787 1.00 96.75 105 ALA A CA 1
ATOM 796 C C . ALA A 1 105 ? 1.954 1.896 -11.379 1.00 96.75 105 ALA A C 1
ATOM 798 O O . ALA A 1 105 ? 1.256 1.114 -10.728 1.00 96.75 105 ALA A O 1
ATOM 799 N N . LEU A 1 106 ? 2.368 1.599 -12.614 1.00 97.31 106 LEU A N 1
ATOM 800 C CA . LEU A 1 106 ? 2.112 0.323 -13.278 1.00 97.31 106 LEU A CA 1
ATOM 801 C C . LEU A 1 106 ? 3.179 -0.743 -13.005 1.00 97.31 106 LEU A C 1
ATOM 803 O O . LEU A 1 106 ? 2.920 -1.897 -13.350 1.00 97.31 106 LEU A O 1
ATOM 807 N N . GLY A 1 107 ? 4.291 -0.388 -12.353 1.00 96.50 107 GLY A N 1
ATOM 808 C CA . GLY A 1 107 ? 5.373 -1.302 -11.982 1.00 96.50 107 GLY A CA 1
ATOM 809 C C . GLY A 1 107 ? 6.705 -1.062 -12.698 1.00 96.50 107 GLY A C 1
ATOM 810 O O . GLY A 1 107 ? 7.574 -1.925 -12.615 1.00 96.50 107 GLY A O 1
ATOM 811 N N . ALA A 1 108 ? 6.893 0.066 -13.401 1.00 98.31 108 ALA A N 1
ATOM 812 C CA . ALA A 1 108 ? 8.195 0.400 -13.986 1.00 98.31 108 ALA A CA 1
ATOM 813 C C . ALA A 1 108 ? 9.274 0.491 -12.900 1.00 98.31 108 ALA A C 1
ATOM 815 O O . ALA A 1 108 ? 9.172 1.315 -11.992 1.00 98.31 108 ALA A O 1
ATOM 816 N N . CYS A 1 109 ? 10.346 -0.287 -13.043 1.00 97.88 109 CYS A N 1
ATOM 817 C CA . CYS A 1 109 ? 11.537 -0.193 -12.199 1.00 97.88 109 CYS A CA 1
ATOM 818 C C . CYS A 1 109 ? 12.669 0.633 -12.839 1.00 97.88 109 CYS A C 1
ATOM 820 O O . CYS A 1 109 ? 13.645 0.962 -12.168 1.00 97.88 109 CYS A O 1
ATOM 822 N N . ILE A 1 110 ? 12.555 0.964 -14.131 1.00 98.50 110 ILE A N 1
ATOM 823 C CA . ILE A 1 110 ? 13.491 1.819 -14.876 1.00 98.50 110 ILE A CA 1
ATOM 824 C C . ILE A 1 110 ? 12.695 2.837 -15.690 1.00 98.50 110 ILE A C 1
ATOM 826 O O . ILE A 1 110 ? 11.755 2.461 -16.388 1.00 98.50 110 ILE A O 1
ATOM 830 N N . ILE A 1 111 ? 13.114 4.103 -15.632 1.00 98.50 111 ILE A N 1
ATOM 831 C CA . ILE A 1 111 ? 12.648 5.178 -16.512 1.00 98.50 111 ILE A CA 1
ATOM 832 C C . ILE A 1 111 ? 13.839 5.684 -17.320 1.00 98.50 111 ILE A C 1
ATOM 834 O O . ILE A 1 111 ? 14.864 6.059 -16.750 1.00 98.50 111 ILE A O 1
ATOM 838 N N . GLU A 1 112 ? 13.696 5.707 -18.639 1.00 98.12 112 GLU A N 1
ATOM 839 C CA . GLU A 1 112 ? 14.668 6.278 -19.569 1.00 98.12 112 GLU A CA 1
ATOM 840 C C . GLU A 1 112 ? 14.040 7.477 -20.288 1.00 98.12 112 GLU A C 1
ATOM 842 O O . GLU A 1 112 ? 12.904 7.409 -20.752 1.00 98.12 112 GLU A O 1
ATOM 847 N N . LYS A 1 113 ? 14.771 8.591 -20.352 1.00 96.19 113 LYS A N 1
ATOM 848 C CA . LYS A 1 113 ? 14.343 9.839 -20.989 1.00 96.19 113 LYS A CA 1
ATOM 849 C C . LYS A 1 113 ? 15.565 10.492 -21.620 1.00 96.19 113 LYS A C 1
ATOM 851 O O . LYS A 1 113 ? 16.624 10.544 -20.992 1.00 96.19 113 LYS A O 1
ATOM 856 N N . HIS A 1 114 ? 15.426 10.998 -22.842 1.00 94.81 114 HIS A N 1
ATOM 857 C CA . HIS A 1 114 ? 16.490 11.779 -23.466 1.00 94.81 114 HIS A CA 1
ATOM 858 C C . HIS A 1 114 ? 16.780 13.039 -22.642 1.00 94.81 114 HIS A C 1
ATOM 860 O O . HIS A 1 114 ? 15.860 13.663 -22.111 1.00 94.81 114 HIS A O 1
ATOM 866 N N . PHE A 1 115 ? 18.054 13.419 -22.560 1.00 95.56 115 PHE A N 1
ATOM 867 C CA . PHE A 1 115 ? 18.522 14.556 -21.777 1.00 95.56 115 PHE A CA 1
ATOM 868 C C . PHE A 1 115 ? 19.389 15.477 -22.629 1.00 95.56 115 PHE A C 1
ATOM 870 O O . PHE A 1 115 ? 20.218 15.011 -23.412 1.00 95.56 115 PHE A O 1
ATOM 877 N N . THR A 1 116 ? 19.241 16.783 -22.440 1.00 95.69 116 THR A N 1
ATOM 878 C CA . THR A 1 116 ? 20.065 17.787 -23.104 1.00 95.69 116 THR A CA 1
ATOM 879 C C . THR A 1 116 ? 20.432 18.929 -22.167 1.00 95.69 116 THR A C 1
ATOM 881 O O . THR A 1 116 ? 19.689 19.258 -21.251 1.00 95.69 116 THR A O 1
ATOM 884 N N . LEU A 1 117 ? 21.580 19.562 -22.404 1.00 96.12 117 LEU A N 1
ATOM 885 C CA . LEU A 1 117 ? 21.944 20.814 -21.729 1.00 96.12 117 LEU A CA 1
ATOM 886 C C . LEU A 1 117 ? 21.350 22.040 -22.430 1.00 96.12 117 LEU A C 1
ATOM 888 O O . LEU A 1 117 ? 21.259 23.105 -21.827 1.00 96.12 117 LEU A O 1
ATOM 892 N N . ASP A 1 118 ? 20.972 21.889 -23.699 1.00 93.75 118 ASP A N 1
ATOM 893 C CA . ASP A 1 118 ? 20.406 22.950 -24.520 1.00 93.75 118 ASP A CA 1
ATOM 894 C C . ASP A 1 118 ? 19.491 22.350 -25.595 1.00 93.75 118 ASP A C 1
ATOM 896 O O . ASP A 1 118 ? 19.928 21.626 -26.497 1.00 93.75 118 ASP A O 1
ATOM 900 N N . LYS A 1 119 ? 18.201 22.680 -25.505 1.00 90.56 119 LYS A N 1
ATOM 901 C CA . LYS A 1 119 ? 17.169 22.235 -26.448 1.00 90.56 119 LYS A CA 1
ATOM 902 C C . LYS A 1 119 ? 17.282 22.877 -27.830 1.00 90.56 119 LYS A C 1
ATOM 904 O O . LYS A 1 119 ? 16.692 22.364 -28.777 1.00 90.56 119 LYS A O 1
ATOM 909 N N . MET A 1 120 ? 18.021 23.982 -27.947 1.00 92.31 120 MET A N 1
ATOM 910 C CA . MET A 1 120 ? 18.239 24.711 -29.201 1.00 92.31 120 MET A CA 1
ATOM 911 C C . MET A 1 120 ? 19.500 24.256 -29.946 1.00 92.31 120 MET A C 1
ATOM 913 O O . MET A 1 120 ? 19.763 24.725 -31.055 1.00 92.31 120 MET A O 1
ATOM 917 N N . SER A 1 121 ? 20.283 23.355 -29.351 1.00 91.75 121 SER A N 1
ATOM 918 C CA . SER A 1 121 ? 21.490 22.811 -29.966 1.00 91.75 121 SER A CA 1
ATOM 919 C C . SER A 1 121 ? 21.183 21.954 -31.198 1.00 91.75 121 SER A C 1
ATOM 921 O O . SER A 1 121 ? 20.079 21.444 -31.389 1.00 91.75 121 SER A O 1
ATOM 923 N N . PHE A 1 122 ? 22.186 21.806 -32.068 1.00 90.62 122 PHE A N 1
ATOM 924 C CA . PHE A 1 122 ? 22.046 21.057 -33.313 1.00 90.62 122 PHE A CA 1
ATOM 925 C C . PHE A 1 122 ? 21.938 19.552 -33.053 1.00 90.62 122 PHE A C 1
ATOM 927 O O . PHE A 1 122 ? 22.862 18.934 -32.532 1.00 90.62 122 PHE A O 1
ATOM 934 N N . GLY A 1 123 ? 20.839 18.957 -33.501 1.00 84.94 123 GLY A N 1
ATOM 935 C CA . GLY A 1 123 ? 20.625 17.517 -33.500 1.00 84.94 123 GLY A CA 1
ATOM 936 C C . GLY A 1 123 ? 19.132 17.196 -33.445 1.00 84.94 123 GLY A C 1
ATOM 937 O O . GLY A 1 123 ? 18.350 18.023 -32.976 1.00 84.94 123 GLY A O 1
ATOM 938 N N . PRO A 1 124 ? 18.722 16.020 -33.938 1.00 82.19 124 PRO A N 1
ATOM 939 C CA . PRO A 1 124 ? 17.307 15.686 -34.102 1.00 82.19 124 PRO A CA 1
ATOM 940 C C . PRO A 1 124 ? 16.549 15.588 -32.771 1.00 82.19 124 PRO A C 1
ATOM 942 O O . PRO A 1 124 ? 15.372 15.931 -32.726 1.00 82.19 124 PRO A O 1
ATOM 945 N N . ASP A 1 125 ? 17.231 15.207 -31.686 1.00 85.25 125 ASP A N 1
ATOM 946 C CA . ASP A 1 125 ? 16.569 14.850 -30.425 1.00 85.25 125 ASP A CA 1
ATOM 947 C C . ASP A 1 125 ? 16.607 15.964 -29.367 1.00 85.25 125 ASP A C 1
ATOM 949 O O . ASP A 1 125 ? 15.965 15.845 -28.321 1.00 85.25 125 ASP A O 1
ATOM 953 N N . HIS A 1 126 ? 17.352 17.053 -29.598 1.00 88.88 126 HIS A N 1
ATOM 954 C CA . HIS A 1 126 ? 17.547 18.116 -28.601 1.00 88.88 126 HIS A CA 1
ATOM 955 C C . HIS A 1 126 ? 16.226 18.773 -28.193 1.00 88.88 126 HIS A C 1
ATOM 957 O O . HIS A 1 126 ? 15.971 18.956 -27.004 1.00 88.88 126 HIS A O 1
ATOM 963 N N . CYS A 1 127 ? 15.359 19.076 -29.159 1.00 82.44 127 CYS A N 1
ATOM 964 C CA . CYS A 1 127 ? 14.095 19.762 -28.897 1.00 82.44 127 CYS A CA 1
ATOM 965 C C . CYS A 1 127 ? 13.075 18.893 -28.138 1.00 82.44 127 CYS A C 1
ATOM 967 O O . CYS A 1 127 ? 12.205 19.432 -27.454 1.00 82.44 127 CYS A O 1
ATOM 969 N N . SER A 1 128 ? 13.188 17.563 -28.233 1.00 81.88 128 SER A N 1
ATOM 970 C CA . SER A 1 128 ? 12.331 16.588 -27.544 1.00 81.88 128 SER A CA 1
ATOM 971 C C . SER A 1 128 ? 12.940 16.024 -26.255 1.00 81.88 128 SER A C 1
ATOM 973 O O . SER A 1 128 ? 12.269 15.281 -25.543 1.00 81.88 128 SER A O 1
ATOM 975 N N . SER A 1 129 ? 14.197 16.353 -25.953 1.00 91.50 129 SER A N 1
ATOM 976 C CA . SER A 1 129 ? 14.892 15.926 -24.734 1.00 91.50 129 SER A CA 1
ATOM 977 C C . SER A 1 129 ? 14.453 16.744 -23.520 1.00 91.50 129 SER A C 1
ATOM 979 O O . SER A 1 129 ? 14.066 17.905 -23.655 1.00 91.50 129 SER A O 1
ATOM 981 N N . ALA A 1 130 ? 14.564 16.156 -22.330 1.00 94.50 130 ALA A N 1
ATOM 982 C CA . ALA A 1 130 ? 14.444 16.882 -21.075 1.00 94.50 130 ALA A CA 1
ATOM 983 C C . ALA A 1 130 ? 15.690 17.748 -20.839 1.00 94.50 130 ALA A C 1
ATOM 985 O O . ALA A 1 130 ? 16.814 17.283 -21.038 1.00 94.50 130 ALA A O 1
ATOM 986 N N . ASP A 1 131 ? 15.503 18.991 -20.413 1.00 95.69 131 ASP A N 1
ATOM 987 C CA . ASP A 1 131 ? 16.605 19.830 -19.929 1.00 95.69 131 ASP A CA 1
ATOM 988 C C . ASP A 1 131 ? 16.894 19.584 -18.426 1.00 95.69 131 ASP A C 1
ATOM 990 O O . ASP A 1 131 ? 16.196 18.781 -17.797 1.00 95.69 131 ASP A O 1
ATOM 994 N N . PRO A 1 132 ? 17.914 20.218 -17.806 1.00 97.06 132 PRO A N 1
ATOM 995 C CA . PRO A 1 132 ? 18.212 20.020 -16.386 1.00 97.06 132 PRO A CA 1
ATOM 996 C C . PRO A 1 132 ? 17.035 20.292 -15.442 1.00 97.06 132 PRO A C 1
ATOM 998 O O . PRO A 1 132 ? 16.874 19.569 -14.462 1.00 97.06 132 PRO A O 1
ATOM 1001 N N . VAL A 1 133 ? 16.214 21.304 -15.735 1.00 96.56 133 VAL A N 1
ATOM 1002 C CA . VAL A 1 133 ? 15.089 21.705 -14.879 1.00 96.56 133 VAL A CA 1
ATOM 1003 C C . VAL A 1 133 ? 13.949 20.702 -15.014 1.00 96.56 133 VAL A C 1
ATOM 1005 O O . VAL A 1 133 ? 13.396 20.242 -14.017 1.00 96.56 133 VAL A O 1
ATOM 1008 N N . GLU A 1 134 ? 13.618 20.317 -16.244 1.00 95.75 134 GLU A N 1
ATOM 1009 C CA . GLU A 1 134 ? 12.579 19.323 -16.511 1.00 95.75 134 GLU A CA 1
ATOM 1010 C C . GLU A 1 134 ? 12.959 17.937 -15.987 1.00 95.75 134 GLU A C 1
ATOM 1012 O O . GLU A 1 134 ? 12.112 17.230 -15.445 1.00 95.75 134 GLU A O 1
ATOM 1017 N N . PHE A 1 135 ? 14.228 17.540 -16.120 1.00 97.12 135 PHE A N 1
ATOM 1018 C CA . PHE A 1 135 ? 14.698 16.248 -15.631 1.00 97.12 135 PHE A CA 1
ATOM 1019 C C . PHE A 1 135 ? 14.714 16.197 -14.098 1.00 97.12 135 PHE A C 1
ATOM 1021 O O . PHE A 1 135 ? 14.315 15.188 -13.516 1.00 97.12 135 PHE A O 1
ATOM 1028 N N . GLU A 1 136 ? 15.118 17.283 -13.430 1.00 97.88 136 GLU A N 1
ATOM 1029 C CA . GLU A 1 136 ? 14.996 17.395 -11.973 1.00 97.88 136 GLU A CA 1
ATOM 1030 C C . GLU A 1 136 ? 13.530 17.285 -11.531 1.00 97.88 136 GLU A C 1
ATOM 1032 O O . GLU A 1 136 ? 13.222 16.494 -10.635 1.00 97.88 136 GLU A O 1
ATOM 1037 N N . GLY A 1 137 ? 12.622 18.010 -12.195 1.00 98.00 137 GLY A N 1
ATOM 1038 C CA . GLY A 1 137 ? 11.182 17.934 -11.939 1.00 98.00 137 GLY A CA 1
ATOM 1039 C C . GLY A 1 137 ? 10.632 16.516 -12.103 1.00 98.00 137 GLY A C 1
ATOM 1040 O O . GLY A 1 137 ? 9.983 15.999 -11.193 1.00 98.00 137 GLY A O 1
ATOM 1041 N N . LEU A 1 138 ? 10.987 15.840 -13.201 1.00 97.81 138 LEU A N 1
ATOM 1042 C CA . LEU A 1 138 ? 10.611 14.450 -13.461 1.00 97.81 138 LEU A CA 1
ATOM 1043 C C . LEU A 1 138 ? 11.051 13.522 -12.319 1.00 97.81 138 LEU A C 1
ATOM 1045 O O . LEU A 1 138 ? 10.255 12.721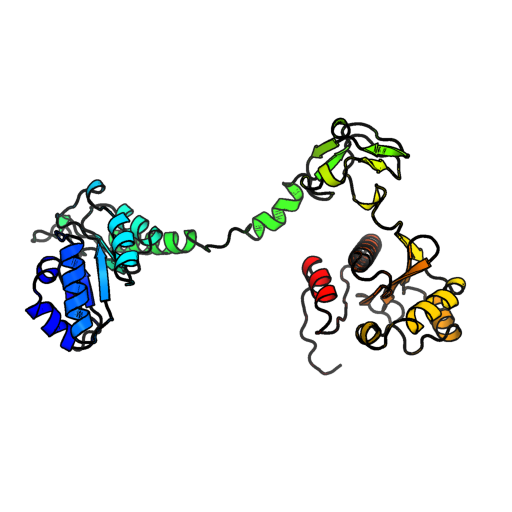 -11.825 1.00 97.81 138 LEU A O 1
ATOM 1049 N N . VAL A 1 139 ? 12.306 13.629 -11.872 1.00 98.31 139 VAL A N 1
ATOM 1050 C CA . VAL A 1 139 ? 12.833 12.805 -10.773 1.00 98.31 139 VAL A CA 1
ATOM 1051 C C . VAL A 1 139 ? 12.087 13.088 -9.468 1.00 98.31 139 VAL A C 1
ATOM 1053 O O . VAL A 1 139 ? 11.690 12.147 -8.776 1.00 98.31 139 VAL A O 1
ATOM 1056 N N . GLN A 1 140 ? 11.860 14.359 -9.130 1.00 98.44 140 GLN A N 1
ATOM 1057 C CA . GLN A 1 140 ? 11.114 14.739 -7.927 1.00 98.44 140 GLN A CA 1
ATOM 1058 C C . GLN A 1 140 ? 9.683 14.186 -7.954 1.00 98.44 140 GLN A C 1
ATOM 1060 O O . GLN A 1 140 ? 9.207 13.655 -6.947 1.00 98.44 140 GLN A O 1
ATOM 1065 N N . ASN A 1 141 ? 9.014 14.260 -9.103 1.00 98.31 141 ASN A N 1
ATOM 1066 C CA . ASN A 1 141 ? 7.646 13.782 -9.270 1.00 98.31 141 ASN A CA 1
ATOM 1067 C C . ASN A 1 141 ? 7.553 12.252 -9.230 1.00 98.31 141 ASN A C 1
ATOM 1069 O O . ASN A 1 141 ? 6.629 11.721 -8.614 1.00 98.31 141 ASN A O 1
ATOM 1073 N N . ILE A 1 142 ? 8.539 11.531 -9.776 1.00 98.31 142 ILE A N 1
ATOM 1074 C CA . ILE A 1 142 ? 8.647 10.071 -9.618 1.00 98.31 142 ILE A CA 1
ATOM 1075 C C . ILE A 1 142 ? 8.764 9.691 -8.134 1.00 98.31 142 ILE A C 1
ATOM 1077 O O . ILE A 1 142 ? 8.021 8.830 -7.666 1.00 98.31 142 ILE A O 1
ATOM 1081 N N . ARG A 1 143 ? 9.631 10.362 -7.362 1.00 98.12 143 ARG A N 1
ATOM 1082 C CA . ARG A 1 143 ? 9.819 10.069 -5.924 1.00 98.12 143 ARG A CA 1
ATOM 1083 C C . ARG A 1 143 ? 8.565 10.367 -5.096 1.00 98.12 143 ARG A C 1
ATOM 1085 O O . ARG A 1 143 ? 8.233 9.630 -4.163 1.00 98.12 143 ARG A O 1
ATOM 1092 N N . GLN A 1 144 ? 7.836 11.425 -5.446 1.00 98.25 144 GLN A N 1
ATOM 1093 C CA . GLN A 1 144 ? 6.535 11.720 -4.842 1.00 98.25 144 GLN A CA 1
ATOM 1094 C C . GLN A 1 144 ? 5.491 10.655 -5.196 1.00 98.25 144 GLN A C 1
ATOM 1096 O O . GLN A 1 144 ? 4.750 10.219 -4.315 1.00 98.25 144 GLN A O 1
ATOM 1101 N N . ALA A 1 145 ? 5.458 10.193 -6.448 1.00 97.69 145 ALA A N 1
ATOM 1102 C CA . ALA A 1 145 ? 4.556 9.132 -6.879 1.00 97.69 145 ALA A CA 1
ATOM 1103 C C . ALA A 1 145 ? 4.832 7.814 -6.139 1.00 97.69 145 ALA A C 1
ATOM 1105 O O . ALA A 1 145 ? 3.897 7.212 -5.62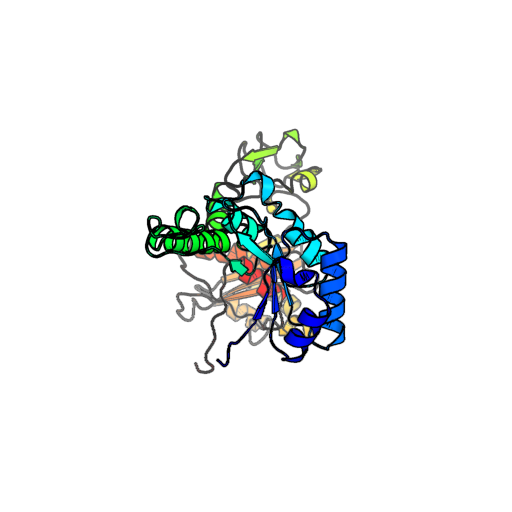1 1.00 97.69 145 ALA A O 1
ATOM 1106 N N . GLU A 1 146 ? 6.097 7.407 -5.994 1.00 96.62 146 GLU A N 1
ATOM 1107 C CA . GLU A 1 146 ? 6.486 6.233 -5.195 1.00 96.62 146 GLU A CA 1
ATOM 1108 C C . GLU A 1 146 ? 6.024 6.348 -3.739 1.00 96.62 146 GLU A C 1
ATOM 1110 O O . GLU A 1 146 ? 5.485 5.396 -3.176 1.00 96.62 146 GLU A O 1
ATOM 1115 N N . THR A 1 147 ? 6.162 7.535 -3.142 1.00 96.94 147 THR A N 1
ATOM 1116 C CA . THR A 1 147 ? 5.657 7.800 -1.786 1.00 96.94 147 THR A CA 1
ATOM 1117 C C . THR A 1 147 ? 4.132 7.657 -1.722 1.00 96.94 147 THR A C 1
ATOM 1119 O O . THR A 1 147 ? 3.600 7.097 -0.764 1.00 96.94 147 THR A O 1
ATOM 1122 N N . ALA A 1 148 ? 3.419 8.136 -2.745 1.00 96.75 148 ALA A N 1
ATOM 1123 C CA . ALA A 1 148 ? 1.962 8.077 -2.820 1.00 96.75 148 ALA A CA 1
ATOM 1124 C C . ALA A 1 148 ? 1.413 6.662 -3.075 1.00 96.75 148 ALA A C 1
ATOM 1126 O O . ALA A 1 148 ? 0.303 6.365 -2.632 1.00 96.75 148 ALA A O 1
ATOM 1127 N N . LEU A 1 149 ? 2.168 5.788 -3.754 1.00 95.81 149 LEU A N 1
ATOM 1128 C CA . LEU A 1 149 ? 1.776 4.389 -3.973 1.00 95.81 149 LEU A CA 1
ATOM 1129 C C . LEU A 1 149 ? 1.625 3.622 -2.652 1.00 95.81 149 LEU A C 1
ATOM 1131 O O . LEU A 1 149 ? 0.721 2.796 -2.525 1.00 95.81 149 LEU A O 1
ATOM 1135 N N . GLY A 1 150 ? 2.453 3.931 -1.652 1.00 93.06 150 GLY A N 1
ATOM 1136 C CA . GLY A 1 150 ? 2.306 3.408 -0.297 1.00 93.06 150 GLY A CA 1
ATOM 1137 C C . GLY A 1 150 ? 2.389 1.878 -0.215 1.00 93.06 150 GLY A C 1
ATOM 1138 O O . GLY A 1 150 ? 3.297 1.258 -0.759 1.00 93.06 150 GLY A O 1
ATOM 1139 N N . SER A 1 151 ? 1.461 1.269 0.527 1.00 91.94 151 SER A N 1
ATOM 1140 C CA . SER A 1 151 ? 1.409 -0.179 0.773 1.00 91.94 151 SER A CA 1
ATOM 1141 C C . SER A 1 151 ? 0.190 -0.813 0.104 1.00 91.94 151 SER A C 1
ATOM 1143 O O . SER A 1 151 ? -0.867 -0.192 0.003 1.00 91.94 151 SER A O 1
ATOM 1145 N N . SER A 1 152 ? 0.310 -2.088 -0.277 1.00 92.12 152 SER A N 1
ATOM 1146 C CA . SER A 1 152 ? -0.812 -2.905 -0.759 1.00 92.12 152 SER A CA 1
ATOM 1147 C C . SER A 1 152 ? -1.839 -3.237 0.335 1.00 92.12 152 SER A C 1
ATOM 1149 O O . SER A 1 152 ? -2.943 -3.695 0.038 1.00 92.12 152 SER A O 1
ATOM 1151 N N . GLU A 1 153 ? -1.514 -2.996 1.608 1.00 94.69 153 GLU A N 1
ATOM 1152 C CA . GLU A 1 153 ? -2.409 -3.243 2.736 1.00 94.69 153 GLU A CA 1
ATOM 1153 C C . GLU A 1 153 ? -3.446 -2.116 2.909 1.00 94.69 153 GLU A C 1
ATOM 1155 O O . GLU A 1 153 ? -3.112 -0.973 3.234 1.00 94.69 153 GLU A O 1
ATOM 1160 N N . LYS A 1 154 ? -4.744 -2.440 2.799 1.00 93.94 154 LYS A N 1
ATOM 1161 C CA . LYS A 1 154 ? -5.812 -1.480 3.116 1.00 93.94 154 LYS A CA 1
ATOM 1162 C C . LYS A 1 154 ? -6.029 -1.374 4.625 1.00 93.94 154 LYS A C 1
ATOM 1164 O O . LYS A 1 154 ? -6.830 -2.101 5.210 1.00 93.94 154 LYS A O 1
ATOM 1169 N N . LYS A 1 155 ? -5.434 -0.348 5.223 1.00 92.88 155 LYS A N 1
ATOM 1170 C CA . LYS A 1 155 ? -5.699 0.083 6.604 1.00 92.88 155 LYS A CA 1
ATOM 1171 C C . LYS A 1 155 ? -5.867 1.605 6.694 1.00 92.88 155 LYS A C 1
ATOM 1173 O O . LYS A 1 155 ? -5.534 2.297 5.732 1.00 92.88 155 LYS A O 1
ATOM 1178 N N . PRO A 1 156 ? -6.498 2.134 7.756 1.00 92.00 156 PRO A N 1
ATOM 1179 C CA . PRO A 1 156 ? -6.438 3.565 8.040 1.00 92.00 156 PRO A CA 1
ATOM 1180 C C . PRO A 1 156 ? -5.008 3.969 8.420 1.00 92.00 156 PRO A C 1
ATOM 1182 O O . PRO A 1 156 ? -4.295 3.174 9.033 1.00 92.00 156 PRO A O 1
ATOM 1185 N N . CYS A 1 157 ? -4.608 5.197 8.105 1.00 89.88 157 CYS A N 1
ATOM 1186 C CA . CYS A 1 157 ? -3.387 5.775 8.667 1.00 89.88 157 CYS A CA 1
ATOM 1187 C C . CYS A 1 157 ? -3.598 6.217 10.128 1.00 89.88 157 CYS A C 1
ATOM 1189 O O . CYS A 1 157 ? -4.729 6.310 10.611 1.00 89.88 157 CYS A O 1
ATOM 1191 N N . ASP A 1 158 ? -2.518 6.520 10.848 1.00 85.56 158 ASP A N 1
ATOM 1192 C CA . ASP A 1 158 ? -2.578 6.819 12.287 1.00 85.56 158 ASP A CA 1
ATOM 1193 C C . ASP A 1 158 ? -3.515 7.988 12.615 1.00 85.56 158 ASP A C 1
ATOM 1195 O O . ASP A 1 158 ? -4.318 7.919 13.551 1.00 85.56 158 ASP A O 1
ATOM 1199 N N . ILE A 1 159 ? -3.493 9.038 11.788 1.00 86.88 159 ILE A N 1
ATOM 1200 C CA . ILE A 1 159 ? -4.388 10.185 11.959 1.00 86.88 159 ILE A CA 1
ATOM 1201 C C . ILE A 1 159 ? -5.854 9.810 11.692 1.00 86.88 159 ILE A C 1
ATOM 1203 O O . ILE A 1 159 ? -6.756 10.303 12.372 1.00 86.88 159 ILE A O 1
ATOM 1207 N N . GLU A 1 160 ? -6.124 8.886 10.763 1.00 92.94 160 GLU A N 1
ATOM 1208 C CA . GLU A 1 160 ? -7.468 8.335 10.566 1.00 92.94 160 GLU A CA 1
ATOM 1209 C C . GLU A 1 160 ? -7.917 7.499 11.771 1.00 92.94 160 GLU A C 1
ATOM 1211 O O . GLU A 1 160 ? -9.085 7.585 12.150 1.00 92.94 160 GLU A O 1
ATOM 1216 N N . ILE A 1 161 ? -7.026 6.723 12.403 1.00 82.38 161 ILE A N 1
ATOM 1217 C CA . ILE A 1 161 ? -7.336 5.934 13.611 1.00 82.38 161 ILE A CA 1
ATOM 1218 C C . ILE A 1 161 ? -7.746 6.857 14.762 1.00 82.38 161 ILE A C 1
ATOM 1220 O O . ILE A 1 161 ? -8.780 6.624 15.395 1.00 82.38 161 ILE A O 1
ATOM 1224 N N . GLN A 1 162 ? -6.991 7.931 14.996 1.00 78.12 162 GLN A N 1
ATOM 1225 C CA . GLN A 1 162 ? -7.307 8.923 16.027 1.00 78.12 162 GLN A CA 1
ATOM 1226 C C . GLN A 1 162 ? -8.647 9.620 15.737 1.00 78.12 162 GLN A C 1
ATOM 1228 O O . GLN A 1 162 ? -9.537 9.677 16.592 1.00 78.12 162 GLN A O 1
ATOM 1233 N N . ASN A 1 163 ? -8.846 10.067 14.494 1.00 79.50 163 ASN A N 1
ATOM 1234 C CA . ASN A 1 163 ? -10.076 10.738 14.072 1.00 79.50 163 ASN A CA 1
ATOM 1235 C C . ASN A 1 163 ? -11.297 9.804 14.052 1.00 79.50 163 ASN A C 1
ATOM 1237 O O . ASN A 1 163 ? -12.437 10.260 14.206 1.00 79.50 163 ASN A O 1
ATOM 1241 N N . ALA A 1 164 ? -11.092 8.493 13.891 1.00 80.44 164 ALA A N 1
ATOM 1242 C CA . ALA A 1 164 ? -12.167 7.513 13.814 1.00 80.44 164 ALA A CA 1
ATOM 1243 C C . ALA A 1 164 ? -13.060 7.520 15.059 1.00 80.44 164 ALA A C 1
ATOM 1245 O O . ALA A 1 164 ? -14.258 7.285 14.922 1.00 80.44 164 ALA A O 1
ATOM 1246 N N . ILE A 1 165 ? -12.528 7.833 16.244 1.00 78.00 165 ILE A N 1
ATOM 1247 C CA . ILE A 1 165 ? -13.314 7.900 17.486 1.00 78.00 165 ILE A CA 1
ATOM 1248 C C . ILE A 1 165 ? -14.428 8.950 17.362 1.00 78.00 165 ILE A C 1
ATOM 1250 O O . ILE A 1 165 ? -15.589 8.664 17.659 1.00 78.00 165 ILE A O 1
ATOM 1254 N N . GLY A 1 166 ? -14.107 10.148 16.868 1.00 76.81 166 GLY A N 1
ATOM 1255 C CA . GLY A 1 166 ? -15.086 11.221 16.670 1.00 76.81 166 GLY A CA 1
ATOM 1256 C C . GLY A 1 166 ? -15.950 11.039 15.419 1.00 76.81 166 GLY A C 1
ATOM 1257 O O . GLY A 1 166 ? -17.116 11.436 15.404 1.00 76.81 166 GLY A O 1
ATOM 1258 N N . MET A 1 167 ? -15.395 10.437 14.362 1.00 89.38 167 MET A N 1
ATOM 1259 C CA . MET A 1 167 ? -16.049 10.359 13.051 1.00 89.38 167 MET A CA 1
ATOM 1260 C C . MET A 1 167 ? -16.929 9.123 12.856 1.00 89.38 167 MET A C 1
ATOM 1262 O O . MET A 1 167 ? -17.936 9.204 12.136 1.00 89.38 167 MET A O 1
ATOM 1266 N N . LYS A 1 168 ? -16.593 7.991 13.483 1.00 88.12 168 LYS A N 1
ATOM 1267 C CA . LYS A 1 168 ? -17.422 6.782 13.433 1.00 88.12 168 LYS A CA 1
ATOM 1268 C C . LYS A 1 168 ? -18.680 6.968 14.272 1.00 88.12 168 LYS A C 1
ATOM 1270 O O . LYS A 1 168 ? -18.771 7.832 15.141 1.00 88.12 168 LYS A O 1
ATOM 1275 N N . ARG A 1 169 ? -19.695 6.173 13.956 1.00 93.88 169 ARG A N 1
ATOM 1276 C CA . ARG A 1 169 ? -20.972 6.168 14.669 1.00 93.88 169 ARG A CA 1
ATOM 1277 C C . ARG A 1 169 ? -21.023 4.977 15.613 1.00 93.88 169 ARG A C 1
ATOM 1279 O O . ARG A 1 169 ? -20.397 3.961 15.333 1.00 93.88 169 ARG A O 1
ATOM 1286 N N . SER A 1 170 ? -21.805 5.113 16.668 1.00 91.75 170 SER A N 1
ATOM 1287 C CA . SER A 1 170 ? -22.226 4.034 17.556 1.00 91.75 170 SER A CA 1
ATOM 1288 C C . SER A 1 170 ? -23.714 3.762 17.378 1.00 91.75 170 SER A C 1
ATOM 1290 O O . SER A 1 170 ? -24.450 4.614 16.867 1.00 91.75 170 SER A O 1
ATOM 1292 N N . ILE A 1 171 ? -24.165 2.595 17.832 1.00 95.25 171 ILE A N 1
ATOM 1293 C CA . ILE A 1 171 ? -25.591 2.308 18.012 1.00 95.25 171 ILE A CA 1
ATOM 1294 C C . ILE A 1 171 ? -26.133 3.190 19.144 1.00 95.25 171 ILE A C 1
ATOM 1296 O O . ILE A 1 171 ? -25.516 3.333 20.200 1.00 95.25 171 ILE A O 1
ATOM 1300 N N . VAL A 1 172 ? -27.283 3.806 18.901 1.00 96.19 172 VAL A N 1
ATOM 1301 C CA . VAL A 1 172 ? -27.953 4.752 19.791 1.00 96.19 172 VAL A CA 1
ATOM 1302 C C . VAL A 1 172 ? -29.446 4.432 19.849 1.00 96.19 172 VAL A C 1
ATOM 1304 O O . VAL A 1 172 ? -30.039 4.075 18.831 1.00 96.19 172 VAL A O 1
ATOM 1307 N N . ALA A 1 173 ? -30.071 4.614 21.012 1.00 97.19 173 ALA A N 1
ATOM 1308 C CA . ALA A 1 173 ? -31.517 4.484 21.162 1.00 97.19 173 ALA A CA 1
ATOM 1309 C C . ALA A 1 173 ? -32.243 5.584 20.369 1.00 97.19 173 ALA A C 1
ATOM 1311 O O . ALA A 1 173 ? -31.966 6.776 20.530 1.00 97.19 173 ALA A O 1
ATOM 1312 N N . ARG A 1 174 ? -33.183 5.210 19.498 1.00 97.75 174 ARG A N 1
ATOM 1313 C CA . ARG A 1 174 ? -34.009 6.156 18.732 1.00 97.75 174 ARG A CA 1
ATOM 1314 C C . ARG A 1 174 ? -35.016 6.870 19.631 1.00 97.75 174 ARG A C 1
ATOM 1316 O O . ARG A 1 174 ? -35.215 8.072 19.482 1.00 97.75 174 ARG A O 1
ATOM 1323 N N . HIS A 1 175 ? -35.623 6.135 20.551 1.00 96.44 175 HIS A N 1
ATOM 1324 C CA . HIS A 1 175 ? -36.572 6.611 21.555 1.00 96.44 175 HIS A CA 1
ATOM 1325 C C . HIS A 1 175 ? -36.196 6.036 22.927 1.00 96.44 175 HIS A C 1
ATOM 1327 O O . HIS A 1 175 ? -35.186 5.346 23.043 1.00 96.44 175 HIS A O 1
ATOM 1333 N N . LYS A 1 176 ? -36.945 6.381 23.981 1.00 97.38 176 LYS A N 1
ATOM 1334 C CA . LYS A 1 176 ? -36.731 5.796 25.311 1.00 97.38 176 LYS A CA 1
ATOM 1335 C C . LYS A 1 176 ? -37.073 4.301 25.254 1.00 97.38 176 LYS A C 1
ATOM 1337 O O . LYS A 1 176 ? -38.140 3.978 24.750 1.00 97.38 176 LYS A O 1
ATOM 1342 N N . ILE A 1 177 ? -36.194 3.448 25.772 1.00 96.50 177 ILE A N 1
ATOM 1343 C CA . ILE A 1 177 ? -36.375 1.992 25.870 1.00 96.50 177 ILE A CA 1
ATOM 1344 C C . ILE A 1 177 ? -36.401 1.644 27.359 1.00 96.50 177 ILE A C 1
ATOM 1346 O O . ILE A 1 177 ? -35.545 2.113 28.111 1.00 96.50 177 ILE A O 1
ATOM 1350 N N . LEU A 1 178 ? -37.406 0.907 27.807 1.00 96.31 178 LEU A N 1
ATOM 1351 C CA . LEU A 1 178 ? -37.604 0.546 29.206 1.00 96.31 178 LEU A CA 1
ATOM 1352 C C . LEU A 1 178 ? -36.900 -0.770 29.536 1.00 96.31 178 LEU A C 1
ATOM 1354 O O . LEU A 1 178 ? -36.744 -1.652 28.689 1.00 96.31 178 LEU A O 1
ATOM 1358 N N . LYS A 1 179 ? -36.498 -0.917 30.799 1.00 92.69 179 LYS A N 1
ATOM 1359 C CA . LYS A 1 179 ? -35.998 -2.192 31.318 1.00 92.69 179 LYS A CA 1
ATOM 1360 C C . LYS A 1 179 ? -36.999 -3.322 31.030 1.00 92.69 179 LYS A C 1
ATOM 1362 O O . LYS A 1 179 ? -38.189 -3.183 31.301 1.00 92.69 179 LYS A O 1
ATOM 1367 N N . GLY A 1 180 ? -36.493 -4.456 30.553 1.00 90.94 180 GLY A N 1
ATOM 1368 C CA . GLY A 1 180 ? -37.275 -5.644 30.215 1.00 90.94 180 GLY A CA 1
ATOM 1369 C C . GLY A 1 180 ? -37.836 -5.649 28.792 1.00 90.94 180 GLY A C 1
ATOM 1370 O O . GLY A 1 180 ? -38.361 -6.674 28.366 1.00 90.94 180 GLY A O 1
ATOM 1371 N N . GLU A 1 181 ? -37.728 -4.552 28.034 1.00 95.44 181 GLU A N 1
ATOM 1372 C CA . GLU A 1 181 ? -38.128 -4.555 26.625 1.00 95.44 181 GLU A CA 1
ATOM 1373 C C . GLU A 1 181 ? -37.144 -5.358 25.769 1.00 95.44 181 GLU A C 1
ATOM 1375 O O . GLU A 1 181 ? -35.937 -5.375 26.015 1.00 95.44 181 GLU A O 1
ATOM 1380 N N . THR A 1 182 ? -37.662 -6.005 24.727 1.00 95.31 182 THR A N 1
ATOM 1381 C CA . THR A 1 182 ? -36.856 -6.697 23.720 1.00 95.31 182 THR A CA 1
ATOM 1382 C C . THR A 1 182 ? -36.516 -5.743 22.581 1.00 95.31 182 THR A C 1
ATOM 1384 O O . THR A 1 182 ? -37.407 -5.155 21.967 1.00 95.31 182 THR A O 1
ATOM 1387 N N . ILE A 1 183 ? -35.229 -5.614 22.255 1.00 94.88 183 ILE A N 1
ATOM 1388 C CA . ILE A 1 183 ? -34.766 -4.727 21.190 1.00 94.88 183 ILE A CA 1
ATOM 1389 C C . ILE A 1 183 ? -35.288 -5.173 19.829 1.00 94.88 183 ILE A C 1
ATOM 1391 O O . ILE A 1 183 ? -35.061 -6.299 19.384 1.00 94.88 183 ILE A O 1
ATOM 1395 N N . CYS A 1 184 ? -35.896 -4.231 19.113 1.00 95.12 184 CYS A N 1
ATOM 1396 C CA . CYS A 1 184 ? -36.190 -4.354 17.694 1.00 95.12 184 CYS A CA 1
ATOM 1397 C C . CYS A 1 184 ? -35.458 -3.274 16.881 1.00 95.12 184 CYS A C 1
ATOM 1399 O O . CYS A 1 184 ? -34.938 -2.291 17.413 1.00 95.12 184 CYS A O 1
ATOM 1401 N N . LYS A 1 185 ? -35.423 -3.443 15.556 1.00 94.12 185 LYS A N 1
ATOM 1402 C CA . LYS A 1 185 ? -34.705 -2.545 14.636 1.00 94.12 185 LYS A CA 1
ATOM 1403 C C . LYS A 1 185 ? -35.140 -1.077 14.758 1.00 94.12 185 LYS A C 1
ATOM 1405 O O . LYS A 1 185 ? -34.296 -0.184 14.684 1.00 94.12 185 LYS A O 1
ATOM 1410 N N . ASP A 1 186 ? -36.429 -0.823 14.973 1.00 96.44 186 ASP A N 1
ATOM 1411 C CA . ASP A 1 186 ? -36.989 0.535 15.015 1.00 96.44 186 ASP A CA 1
ATOM 1412 C C . ASP A 1 186 ? -36.608 1.303 16.287 1.00 96.44 186 ASP A C 1
ATOM 1414 O O . ASP A 1 186 ? -36.621 2.537 16.301 1.00 96.44 186 ASP A O 1
ATOM 1418 N N . MET A 1 187 ? -36.177 0.593 17.333 1.00 97.50 187 MET A N 1
ATOM 1419 C CA . MET A 1 187 ? -35.649 1.185 18.564 1.00 97.50 187 MET A CA 1
ATOM 1420 C C . MET A 1 187 ? -34.245 1.765 18.387 1.00 97.50 187 MET A C 1
ATOM 1422 O O . MET A 1 187 ? -33.780 2.515 19.245 1.00 97.50 187 MET A O 1
ATOM 1426 N N . LEU A 1 188 ? -33.562 1.464 17.278 1.00 97.25 188 LEU A N 1
ATOM 1427 C CA . LEU A 1 188 ? -32.154 1.788 17.076 1.00 97.25 188 LEU A CA 1
ATOM 1428 C C . LEU A 1 188 ? -31.946 2.858 15.993 1.00 97.25 188 LEU A C 1
ATOM 1430 O O . LEU A 1 188 ? -32.707 3.031 15.032 1.00 97.25 188 LEU A O 1
ATOM 1434 N N . THR A 1 189 ? -30.868 3.612 16.155 1.00 97.62 189 THR A N 1
ATOM 1435 C CA . THR A 1 189 ? -30.307 4.523 15.157 1.00 97.62 189 THR A CA 1
ATOM 1436 C C . THR A 1 189 ? -28.792 4.611 15.345 1.00 97.62 189 THR A C 1
ATOM 1438 O O . THR A 1 189 ? -28.240 4.015 16.267 1.00 97.62 189 THR A O 1
ATOM 1441 N N . PHE A 1 190 ? -28.095 5.349 14.482 1.00 97.62 190 PHE A N 1
ATOM 1442 C CA . PHE A 1 190 ? -26.641 5.491 14.556 1.00 97.62 190 PHE A CA 1
ATOM 1443 C C . PHE A 1 190 ? -26.246 6.959 14.634 1.00 97.62 190 PHE A C 1
ATOM 1445 O O . PHE A 1 190 ? -26.553 7.737 13.727 1.00 97.62 190 PHE A O 1
ATOM 1452 N N . LYS A 1 191 ? -25.516 7.339 15.685 1.00 95.44 191 LYS A N 1
ATOM 1453 C CA . LYS A 1 191 ? -24.973 8.697 15.840 1.00 95.44 191 LYS A CA 1
ATOM 1454 C C . LYS A 1 191 ? -23.503 8.655 16.232 1.00 95.44 191 LYS A C 1
ATOM 1456 O O . LYS A 1 191 ? -23.007 7.639 16.702 1.00 95.44 191 LYS A O 1
ATOM 1461 N N . ARG A 1 192 ? -22.804 9.763 15.999 1.00 93.31 192 ARG A N 1
ATOM 1462 C CA . ARG A 1 192 ? -21.447 9.993 16.513 1.00 93.31 192 ARG A CA 1
ATOM 1463 C C . ARG A 1 192 ? -21.498 10.313 18.017 1.00 93.31 192 ARG A C 1
ATOM 1465 O O . ARG A 1 192 ? -22.530 10.822 18.462 1.00 93.31 192 ARG A O 1
ATOM 1472 N N . PRO A 1 193 ? -20.403 10.101 18.767 1.00 88.06 193 PRO A N 1
ATOM 1473 C CA . PRO A 1 193 ? -19.131 9.498 18.343 1.00 88.06 193 PRO A CA 1
ATOM 1474 C C . PRO A 1 193 ? -19.169 7.957 18.335 1.00 88.06 193 PRO A C 1
ATOM 1476 O O . PRO A 1 193 ? -20.174 7.343 18.695 1.00 88.06 193 PRO A O 1
ATOM 1479 N N . GLY A 1 194 ? -18.076 7.325 17.910 1.00 80.50 194 GLY A N 1
ATOM 1480 C CA . GLY A 1 194 ? -17.878 5.874 17.817 1.00 80.50 194 GLY A CA 1
ATOM 1481 C C . GLY A 1 194 ? -17.413 5.233 19.127 1.00 80.50 194 GLY A C 1
ATOM 1482 O O . GLY A 1 194 ? -16.546 4.366 19.096 1.00 80.50 194 GLY A O 1
ATOM 1483 N N . THR A 1 195 ? -17.915 5.708 20.269 1.00 80.88 195 THR A N 1
ATOM 1484 C CA . THR A 1 195 ? -17.486 5.296 21.618 1.00 80.88 195 THR A CA 1
ATOM 1485 C C . THR A 1 195 ? -18.316 4.167 22.235 1.00 80.88 195 THR A C 1
ATOM 1487 O O . THR A 1 195 ? -17.965 3.691 23.310 1.00 80.88 195 THR A O 1
ATOM 1490 N N . GLY A 1 196 ? -19.409 3.752 21.594 1.00 79.38 196 GLY A N 1
ATOM 1491 C CA . GLY A 1 196 ? -20.256 2.640 22.027 1.00 79.38 196 GLY A CA 1
ATOM 1492 C C . GLY A 1 196 ? -20.199 1.448 21.084 1.00 79.38 196 GLY A C 1
ATOM 1493 O O . GLY A 1 196 ? -19.241 1.258 20.332 1.00 79.38 196 GLY A O 1
ATOM 1494 N N . MET A 1 197 ? -21.260 0.639 21.096 1.00 83.00 197 MET A N 1
ATOM 1495 C CA . MET A 1 197 ? -21.367 -0.518 20.207 1.00 83.00 197 MET A CA 1
ATOM 1496 C C . MET A 1 197 ? -21.266 -0.099 18.740 1.00 83.00 197 MET A C 1
ATOM 1498 O O . MET A 1 197 ? -21.891 0.871 18.299 1.00 83.00 197 MET A O 1
ATOM 1502 N N . LYS A 1 198 ? -20.482 -0.860 17.973 1.00 86.25 198 LYS A N 1
ATOM 1503 C CA . LYS A 1 198 ? -20.296 -0.632 16.539 1.00 86.25 198 LYS A CA 1
ATOM 1504 C C . LYS A 1 198 ? -21.612 -0.886 15.792 1.00 86.25 198 LYS A C 1
ATOM 1506 O O . LYS A 1 198 ? -22.275 -1.873 16.096 1.00 86.25 198 LYS A O 1
ATOM 1511 N N . PRO A 1 199 ? -21.951 -0.094 14.757 1.00 91.69 199 PRO A N 1
ATOM 1512 C CA . PRO A 1 199 ? -23.128 -0.323 13.918 1.00 91.69 199 PRO A CA 1
ATOM 1513 C C . PRO A 1 199 ? -23.217 -1.728 13.313 1.00 91.69 199 PRO A C 1
ATOM 1515 O O . PRO A 1 199 ? -24.316 -2.216 13.081 1.00 91.69 199 PRO A O 1
ATOM 1518 N N . SER A 1 200 ? -22.079 -2.396 13.095 1.00 87.50 200 SER A N 1
ATOM 1519 C CA . SER A 1 200 ? -22.026 -3.779 12.605 1.00 87.50 200 SER A CA 1
ATOM 1520 C C . SER A 1 200 ? -22.671 -4.796 13.554 1.00 87.50 200 SER A C 1
ATOM 1522 O O . SER A 1 200 ? -23.082 -5.848 13.091 1.00 87.50 200 SER A O 1
ATOM 1524 N N . LEU A 1 201 ? -22.791 -4.480 14.849 1.00 85.81 201 LEU A N 1
ATOM 1525 C CA . LEU A 1 201 ? -23.392 -5.347 15.872 1.00 85.81 201 LEU A CA 1
ATOM 1526 C C . LEU A 1 201 ? -24.917 -5.178 15.981 1.00 85.81 201 LEU A C 1
ATOM 1528 O O . LEU A 1 201 ? -25.532 -5.678 16.917 1.00 85.81 201 LEU A O 1
ATOM 1532 N N . VAL A 1 202 ? -25.547 -4.420 15.076 1.00 91.00 202 VAL A N 1
ATOM 1533 C CA . VAL A 1 202 ? -26.980 -4.100 15.179 1.00 91.00 202 VAL A CA 1
ATOM 1534 C C . VAL A 1 202 ? -27.862 -5.345 15.133 1.00 91.00 202 VAL A C 1
ATOM 1536 O O . VAL A 1 202 ? -28.857 -5.399 15.844 1.00 91.00 202 VAL A O 1
ATOM 1539 N N . PHE A 1 203 ? -27.497 -6.345 14.329 1.00 86.19 203 PHE A N 1
ATOM 1540 C CA . PHE A 1 203 ? -28.279 -7.574 14.199 1.00 86.19 203 PHE A CA 1
ATOM 1541 C C . PHE A 1 203 ? -28.141 -8.473 15.426 1.00 86.19 203 PHE A C 1
ATOM 1543 O O . PHE A 1 203 ? -29.142 -9.027 15.863 1.00 86.19 203 PHE A O 1
ATOM 1550 N N . ASP A 1 204 ? -26.957 -8.511 16.039 1.00 82.38 204 ASP A N 1
ATOM 1551 C CA . ASP A 1 204 ? -26.701 -9.254 17.282 1.00 82.38 204 ASP A CA 1
ATOM 1552 C C . ASP A 1 204 ? -27.465 -8.671 18.480 1.00 82.38 204 ASP A C 1
ATOM 1554 O O . ASP A 1 204 ? -27.630 -9.323 19.511 1.00 82.38 204 ASP A O 1
ATOM 1558 N N . LEU A 1 205 ? -27.901 -7.414 18.363 1.00 87.31 205 LEU A N 1
ATOM 1559 C CA . LEU A 1 205 ? -28.667 -6.724 19.389 1.00 87.31 205 LEU A CA 1
ATOM 1560 C C . LEU A 1 205 ? -30.171 -6.986 19.292 1.00 87.31 205 LEU A C 1
ATOM 1562 O O . LEU A 1 205 ? -30.876 -6.901 20.295 1.00 87.31 205 LEU A O 1
ATOM 1566 N N . ILE A 1 206 ? -30.677 -7.272 18.093 1.00 90.44 206 ILE A N 1
ATOM 1567 C CA . ILE A 1 206 ? -32.105 -7.510 17.879 1.00 90.44 206 ILE A CA 1
ATOM 1568 C C . ILE A 1 206 ? -32.503 -8.803 18.593 1.00 90.44 206 ILE A C 1
ATOM 1570 O O . ILE A 1 206 ? -31.852 -9.832 18.452 1.00 90.44 206 ILE A O 1
ATOM 1574 N N . GLY A 1 207 ? -33.590 -8.747 19.359 1.00 88.50 207 GLY A N 1
ATOM 1575 C CA . GLY A 1 207 ? -34.064 -9.869 20.166 1.00 88.50 207 GLY A CA 1
ATOM 1576 C C . GLY A 1 207 ? -33.458 -9.939 21.569 1.00 88.50 207 GLY A C 1
ATOM 1577 O O . GLY A 1 207 ? -33.940 -10.729 22.374 1.00 88.50 207 GLY A O 1
ATOM 1578 N N . LYS A 1 208 ? -32.461 -9.106 21.904 1.00 87.06 208 LYS A N 1
ATOM 1579 C CA . LYS A 1 208 ? -31.946 -9.027 23.277 1.00 87.06 208 LYS A CA 1
ATOM 1580 C C . LYS A 1 208 ? -32.866 -8.209 24.179 1.00 87.06 208 LYS A C 1
ATOM 1582 O O . LYS A 1 208 ? -33.396 -7.179 23.759 1.00 87.06 208 LYS A O 1
ATOM 1587 N N . THR A 1 209 ? -33.005 -8.634 25.429 1.00 87.62 209 THR A N 1
ATOM 1588 C CA . THR A 1 209 ? -33.738 -7.900 26.467 1.00 87.62 209 THR A CA 1
ATOM 1589 C C . THR A 1 209 ? -32.851 -6.831 27.096 1.00 87.62 209 THR A C 1
ATOM 1591 O O . THR A 1 209 ? -31.668 -7.070 27.353 1.00 87.62 209 THR A O 1
ATOM 1594 N N . VAL A 1 210 ? -33.407 -5.651 27.361 1.00 86.06 210 VAL A N 1
ATOM 1595 C CA . VAL A 1 210 ? -32.685 -4.545 28.001 1.00 86.06 210 VAL A CA 1
ATOM 1596 C C . VAL A 1 210 ? -32.695 -4.677 29.527 1.00 86.06 210 VAL A C 1
ATOM 1598 O O . VAL A 1 210 ? -33.748 -4.844 30.137 1.00 86.06 210 VAL A O 1
ATOM 1601 N N . LEU A 1 211 ? -31.534 -4.527 30.168 1.00 78.00 211 LEU A N 1
ATOM 1602 C CA . LEU A 1 211 ? -31.370 -4.670 31.624 1.00 78.00 211 LEU A CA 1
ATOM 1603 C C . LEU A 1 211 ? -31.666 -3.381 32.422 1.00 78.00 211 LEU A C 1
ATOM 1605 O O . LEU A 1 211 ? -31.901 -3.439 33.634 1.00 78.00 211 LEU A O 1
ATOM 1609 N N . TYR A 1 212 ? -31.705 -2.222 31.752 1.00 79.75 212 TYR A N 1
ATOM 1610 C CA . TYR A 1 212 ? -31.882 -0.890 32.348 1.00 79.75 212 TYR A CA 1
ATOM 1611 C C . TYR A 1 212 ? -32.736 0.031 31.465 1.00 79.75 212 TYR A C 1
ATOM 1613 O O . TYR A 1 212 ? -32.797 -0.142 30.255 1.00 79.75 212 TYR A O 1
ATOM 1621 N N . ASP A 1 213 ? -33.329 1.076 32.044 1.00 83.31 213 ASP A N 1
ATOM 1622 C CA . ASP A 1 213 ? -33.955 2.143 31.255 1.00 83.31 213 ASP A CA 1
ATOM 1623 C C . ASP A 1 213 ? -32.896 2.903 30.430 1.00 83.31 213 ASP A C 1
ATOM 1625 O O . ASP A 1 213 ? -31.946 3.473 30.974 1.00 83.31 213 ASP A O 1
ATOM 1629 N N . ILE A 1 214 ? -33.089 2.980 29.112 1.00 90.00 214 ILE A N 1
ATOM 1630 C CA . ILE A 1 214 ? -32.224 3.708 28.177 1.00 90.00 214 ILE A CA 1
ATOM 1631 C C . ILE A 1 214 ? -32.972 4.934 27.648 1.00 90.00 214 ILE A C 1
ATOM 1633 O O . ILE A 1 214 ? -34.014 4.838 27.004 1.00 90.00 214 ILE A O 1
ATOM 1637 N N . GLY A 1 215 ? -32.424 6.125 27.892 1.00 93.25 215 GLY A N 1
ATOM 1638 C CA . GLY A 1 215 ? -32.982 7.371 27.361 1.00 93.25 215 GLY A CA 1
ATOM 1639 C C . GLY A 1 215 ? -32.833 7.499 25.838 1.00 93.25 215 GLY A C 1
ATOM 1640 O O . GLY A 1 215 ? -31.853 7.035 25.256 1.00 93.25 215 GLY A O 1
ATOM 1641 N N . ALA A 1 216 ? -33.762 8.207 25.191 1.00 96.75 216 ALA A N 1
ATOM 1642 C CA . ALA A 1 216 ? -33.659 8.524 23.768 1.00 96.75 216 ALA A CA 1
ATOM 1643 C C . ALA A 1 216 ? -32.335 9.243 23.451 1.00 96.75 216 ALA A C 1
ATOM 1645 O O . ALA A 1 216 ? -31.910 10.153 24.163 1.00 96.75 216 ALA A O 1
ATOM 1646 N N . GLY A 1 217 ? -31.672 8.841 22.369 1.00 92.62 217 GLY A N 1
ATOM 1647 C CA . GLY A 1 217 ? -30.394 9.408 21.954 1.00 92.62 217 GLY A CA 1
ATOM 1648 C C . GLY A 1 217 ? -29.179 8.925 22.752 1.00 92.62 217 GLY A C 1
ATOM 1649 O O . GLY A 1 217 ? -28.073 9.366 22.441 1.00 92.62 217 GLY A O 1
ATOM 1650 N N . LYS A 1 218 ? -29.339 8.027 23.735 1.00 91.44 218 LYS A N 1
ATOM 1651 C CA . LYS A 1 218 ? -28.211 7.448 24.479 1.00 91.44 218 LYS A CA 1
ATOM 1652 C C . LYS A 1 218 ? -27.480 6.383 23.669 1.00 91.44 218 LYS A C 1
ATOM 1654 O O . LYS A 1 218 ? -28.100 5.573 22.984 1.00 91.44 218 LYS A O 1
ATOM 1659 N N . THR A 1 219 ? -26.156 6.394 23.777 1.00 86.75 219 THR A N 1
ATOM 1660 C CA . THR A 1 219 ? -25.262 5.392 23.192 1.00 86.75 219 THR A CA 1
ATOM 1661 C C . THR A 1 219 ? -25.406 4.053 23.899 1.00 86.75 219 THR A C 1
ATOM 1663 O O . THR A 1 219 ? -25.408 4.002 25.128 1.00 86.75 219 THR A O 1
ATOM 1666 N N . LEU A 1 220 ? -25.495 2.985 23.112 1.00 83.69 220 LEU A N 1
ATOM 1667 C CA . LEU A 1 220 ? -25.655 1.623 23.602 1.00 83.69 220 LEU A CA 1
ATOM 1668 C C . LEU A 1 220 ? -24.295 0.964 23.835 1.00 83.69 220 LEU A C 1
ATOM 1670 O O . LEU A 1 220 ? -23.364 1.130 23.041 1.00 83.69 220 LEU A O 1
ATOM 1674 N N . ASN A 1 221 ? -24.210 0.203 24.921 1.00 78.75 221 ASN A N 1
ATOM 1675 C CA . ASN A 1 221 ? -23.059 -0.605 25.310 1.00 78.75 221 ASN A CA 1
ATOM 1676 C C . ASN A 1 221 ? -23.511 -2.048 25.557 1.00 78.75 221 ASN A C 1
ATOM 1678 O O . ASN A 1 221 ? -24.668 -2.265 25.908 1.00 78.75 221 ASN A O 1
ATOM 1682 N N . SER A 1 222 ? -22.616 -3.025 25.394 1.00 71.69 222 SER A N 1
ATOM 1683 C CA . SER A 1 222 ? -22.983 -4.450 25.468 1.00 71.69 222 SER A CA 1
ATOM 1684 C C . SER A 1 222 ? -23.577 -4.851 26.821 1.00 71.69 222 SER A C 1
ATOM 1686 O O . SER A 1 222 ? -24.557 -5.583 26.851 1.00 71.69 222 SER A O 1
ATOM 1688 N N . TRP A 1 223 ? -23.073 -4.275 27.917 1.00 69.50 223 TRP A N 1
ATOM 1689 C CA . TRP A 1 223 ? -23.559 -4.503 29.285 1.00 69.50 223 TRP A CA 1
ATOM 1690 C C . TRP A 1 223 ? -25.008 -4.050 29.538 1.00 69.50 223 TRP A C 1
ATOM 1692 O O . TRP A 1 223 ? -25.552 -4.299 30.607 1.00 69.50 223 TRP A O 1
ATOM 1702 N N . MET A 1 224 ? -25.652 -3.364 28.588 1.00 71.69 224 MET A N 1
ATOM 1703 C CA . MET A 1 224 ? -27.052 -2.945 28.716 1.00 71.69 224 MET A CA 1
ATOM 1704 C C . MET A 1 224 ? -28.057 -4.056 28.366 1.00 71.69 224 MET A C 1
ATOM 1706 O O . MET A 1 224 ? -29.260 -3.832 28.512 1.00 71.69 224 MET A O 1
ATOM 1710 N N . PHE A 1 225 ? -27.597 -5.217 27.890 1.00 77.06 225 PHE A N 1
ATOM 1711 C CA . PHE A 1 225 ? -28.440 -6.262 27.308 1.00 77.06 225 PHE A CA 1
ATOM 1712 C C . PHE A 1 225 ? -28.139 -7.647 27.877 1.00 77.06 225 PHE A C 1
ATOM 1714 O O . PHE A 1 225 ? -26.994 -7.955 28.195 1.00 77.06 225 PHE A O 1
ATOM 1721 N N . GLU A 1 226 ? -29.154 -8.508 27.911 1.00 64.00 226 GLU A N 1
ATOM 1722 C CA . GLU A 1 226 ? -28.992 -9.922 28.259 1.00 64.00 226 GLU A CA 1
ATOM 1723 C C . GLU A 1 226 ? -28.050 -10.655 27.275 1.00 64.00 226 GLU A C 1
ATOM 1725 O O . GLU A 1 226 ? -28.033 -10.406 26.060 1.00 64.00 226 GLU A O 1
ATOM 1730 N N . GLY A 1 227 ? -27.254 -11.593 27.799 1.00 54.34 227 GLY A N 1
ATOM 1731 C CA . GLY A 1 227 ? -26.445 -12.516 26.994 1.00 54.34 227 GLY A CA 1
ATOM 1732 C C . GLY A 1 227 ? -24.974 -12.141 26.773 1.00 54.34 227 GLY A C 1
ATOM 1733 O O . GLY A 1 227 ? -24.351 -12.727 25.896 1.00 54.34 227 GLY A O 1
ATOM 1734 N N . ASP A 1 228 ? -24.413 -11.201 27.532 1.00 51.78 228 ASP A N 1
ATOM 1735 C CA . ASP A 1 228 ? -23.054 -11.375 28.079 1.00 51.78 228 ASP A CA 1
ATOM 1736 C C . ASP A 1 228 ? -23.246 -11.874 29.524 1.00 51.78 228 ASP A C 1
ATOM 1738 O O . ASP A 1 228 ? -24.292 -11.558 30.101 1.00 51.78 228 ASP A O 1
ATOM 1742 N N . PRO A 1 229 ? -22.351 -12.694 30.114 1.00 49.16 229 PRO A N 1
ATOM 1743 C CA . PRO A 1 229 ? -22.559 -13.157 31.482 1.00 49.16 229 PRO A CA 1
ATOM 1744 C C . PRO A 1 229 ? -22.811 -11.940 32.380 1.00 49.16 229 PRO A C 1
ATOM 1746 O O . PRO A 1 229 ? -22.103 -10.941 32.261 1.00 49.16 229 PRO A O 1
ATOM 1749 N N . ASP A 1 230 ? -23.852 -12.004 33.215 1.00 57.41 230 ASP A N 1
ATOM 1750 C CA . ASP A 1 230 ? -24.144 -11.004 34.246 1.00 57.41 230 ASP A CA 1
ATOM 1751 C C . ASP A 1 230 ? -22.929 -10.950 35.175 1.00 57.41 230 ASP A C 1
ATOM 1753 O O . ASP A 1 230 ? -22.810 -11.755 36.100 1.00 57.41 230 ASP A O 1
ATOM 1757 N N . VAL A 1 231 ? -21.973 -10.081 34.845 1.00 71.38 231 VAL A N 1
ATOM 1758 C CA . VAL A 1 231 ? -20.716 -9.931 35.571 1.00 71.38 231 VAL A CA 1
ATOM 1759 C C . VAL A 1 231 ? -20.898 -8.798 36.556 1.00 71.38 231 VAL A C 1
ATOM 1761 O O . VAL A 1 231 ? -20.802 -7.620 36.213 1.00 71.38 231 VAL A O 1
ATOM 1764 N N . GLU A 1 232 ? -21.166 -9.164 37.801 1.00 82.81 232 GLU A N 1
ATOM 1765 C CA . GLU A 1 232 ? -21.142 -8.227 38.912 1.00 82.81 232 GLU A CA 1
ATOM 1766 C C . GLU A 1 232 ? -19.687 -7.985 39.323 1.00 82.81 232 GLU A C 1
ATOM 1768 O O . GLU A 1 232 ? -18.989 -8.909 39.745 1.00 82.81 232 GLU A O 1
ATOM 1773 N N . ILE A 1 233 ? -19.227 -6.737 39.211 1.00 87.69 233 ILE A N 1
ATOM 1774 C CA . ILE A 1 233 ? -17.947 -6.299 39.774 1.00 87.69 233 ILE A CA 1
ATOM 1775 C C . ILE A 1 233 ? -18.208 -5.706 41.155 1.00 87.69 233 ILE A C 1
ATOM 1777 O O . ILE A 1 233 ? -18.981 -4.757 41.284 1.00 87.69 233 ILE A O 1
ATOM 1781 N N . PHE A 1 234 ? -17.528 -6.224 42.173 1.00 89.25 234 PHE A N 1
ATOM 1782 C CA . PHE A 1 234 ? -17.663 -5.764 43.554 1.00 89.25 234 PHE A CA 1
ATOM 1783 C C . PHE A 1 234 ? -16.297 -5.680 44.236 1.00 89.25 234 PHE A C 1
ATOM 1785 O O . PHE A 1 234 ? -15.354 -6.372 43.855 1.00 89.25 234 PHE A O 1
ATOM 1792 N N . GLU A 1 235 ? -16.168 -4.789 45.217 1.00 91.00 235 GLU A N 1
ATOM 1793 C CA . GLU A 1 235 ? -14.950 -4.669 46.023 1.00 91.00 235 GLU A CA 1
ATOM 1794 C C . GLU A 1 235 ? -14.881 -5.827 47.019 1.00 91.00 235 GLU A C 1
ATOM 1796 O O . GLU A 1 235 ? -15.869 -6.144 47.686 1.00 91.00 235 GLU A O 1
ATOM 1801 N N . LEU A 1 236 ? -13.728 -6.490 47.076 1.00 93.44 236 LEU A N 1
ATOM 1802 C CA . LEU A 1 236 ? -13.546 -7.656 47.926 1.00 93.44 236 LEU A CA 1
ATOM 1803 C C . LEU A 1 236 ? -13.420 -7.245 49.385 1.00 93.44 236 LEU A C 1
ATOM 1805 O O . LEU A 1 236 ? -12.756 -6.270 49.728 1.00 93.44 236 LEU A O 1
ATOM 1809 N N . THR A 1 237 ? -14.019 -8.052 50.251 1.00 92.12 237 THR A N 1
ATOM 1810 C CA . THR A 1 237 ? -13.890 -7.925 51.698 1.00 92.12 237 THR A CA 1
ATOM 1811 C C . THR A 1 237 ? -13.334 -9.214 52.294 1.00 92.12 237 THR A C 1
ATOM 1813 O O . THR A 1 237 ? -13.253 -10.252 51.634 1.00 92.12 237 THR A O 1
ATOM 1816 N N . GLN A 1 238 ? -13.013 -9.195 53.588 1.00 91.56 238 GLN A N 1
ATOM 1817 C CA . GLN A 1 238 ? -12.593 -10.403 54.309 1.00 91.56 238 GLN A CA 1
ATOM 1818 C C . GLN A 1 238 ? -13.611 -11.556 54.214 1.00 91.56 238 GLN A C 1
ATOM 1820 O O . GLN A 1 238 ? -13.233 -12.721 54.318 1.00 91.56 238 GLN A O 1
ATOM 1825 N N . LYS A 1 239 ? -14.897 -11.257 53.976 1.00 92.19 239 LYS A N 1
ATOM 1826 C CA . LYS A 1 239 ? -15.956 -12.270 53.832 1.00 92.19 239 LYS A CA 1
ATOM 1827 C C . LYS A 1 239 ? -15.834 -13.081 52.542 1.00 92.19 239 LYS A C 1
ATOM 1829 O O . LYS A 1 239 ? -16.293 -14.216 52.505 1.00 92.19 239 LYS A O 1
ATOM 1834 N N . ASP A 1 240 ? -15.205 -12.520 51.514 1.00 93.06 240 ASP A N 1
ATOM 1835 C CA . ASP A 1 240 ? -15.068 -13.139 50.194 1.00 93.06 240 ASP A CA 1
ATOM 1836 C C . ASP A 1 240 ? -13.797 -14.008 50.084 1.00 93.06 240 ASP A C 1
ATOM 1838 O O . ASP A 1 240 ? -13.609 -14.726 49.105 1.00 93.06 240 ASP A O 1
ATOM 1842 N N . CYS A 1 241 ? -12.922 -13.985 51.099 1.00 92.19 241 CYS A N 1
ATOM 1843 C CA . CYS A 1 241 ? -11.606 -14.635 51.059 1.00 92.19 241 CYS A CA 1
ATOM 1844 C C . CYS A 1 241 ? -11.669 -16.166 50.970 1.00 92.19 241 CYS A C 1
ATOM 1846 O O . CYS A 1 241 ? -10.754 -16.772 50.421 1.00 92.19 241 CYS A O 1
ATOM 1848 N N . ALA A 1 242 ? -12.736 -16.793 51.477 1.00 91.38 242 ALA A N 1
ATOM 1849 C CA . ALA A 1 242 ? -12.933 -18.237 51.343 1.00 91.38 242 ALA A CA 1
ATOM 1850 C C . ALA A 1 242 ? -13.196 -18.634 49.877 1.00 91.38 242 ALA A C 1
ATOM 1852 O O . ALA A 1 242 ? -12.517 -19.506 49.343 1.00 91.38 242 ALA A O 1
ATOM 1853 N N . GLU A 1 243 ? -14.121 -17.936 49.208 1.00 90.19 243 GLU A N 1
ATOM 1854 C CA . GLU A 1 243 ? -14.454 -18.154 47.789 1.00 90.19 243 GLU A CA 1
ATOM 1855 C C . GLU A 1 243 ? -13.260 -17.806 46.880 1.00 90.19 243 GLU A C 1
ATOM 1857 O O . GLU A 1 243 ? -12.975 -18.496 45.901 1.00 90.19 243 GLU A O 1
ATOM 1862 N N . LEU A 1 244 ? -12.506 -16.762 47.239 1.00 91.50 244 LEU A N 1
ATOM 1863 C CA . LEU A 1 244 ? -11.286 -16.363 46.541 1.00 91.50 244 LEU A CA 1
ATOM 1864 C C . LEU A 1 244 ? -10.166 -17.413 46.665 1.00 91.50 244 LEU A C 1
ATOM 1866 O O . LEU A 1 244 ? -9.514 -17.731 45.671 1.00 91.50 244 LEU A O 1
ATOM 1870 N N . SER A 1 245 ? -9.961 -17.964 47.867 1.00 90.69 245 SER A N 1
ATOM 1871 C CA . SER A 1 245 ? -8.998 -19.044 48.130 1.00 90.69 245 SER A CA 1
ATOM 1872 C C . SER A 1 245 ? -9.330 -20.293 47.310 1.00 90.69 245 SER A C 1
ATOM 1874 O O . SER A 1 245 ? -8.464 -20.862 46.639 1.00 90.69 245 SER A O 1
ATOM 1876 N N . GLU A 1 246 ? -10.607 -20.676 47.290 1.00 89.00 246 GLU A N 1
ATOM 1877 C CA . GLU A 1 246 ? -11.102 -21.795 46.491 1.00 89.00 246 GLU A CA 1
ATOM 1878 C C . GLU A 1 246 ? -10.845 -21.568 44.991 1.00 89.00 246 GLU A C 1
ATOM 1880 O O . GLU A 1 246 ? -10.289 -22.435 44.317 1.00 89.00 246 GLU A O 1
ATOM 1885 N N . MET A 1 247 ? -11.147 -20.375 44.469 1.00 88.62 247 MET A N 1
ATOM 1886 C CA . MET A 1 247 ? -10.919 -20.054 43.058 1.00 88.62 247 MET A CA 1
ATOM 1887 C C . MET A 1 247 ? -9.440 -20.164 42.651 1.00 88.62 247 MET A C 1
ATOM 1889 O O . MET A 1 247 ? -9.146 -20.674 41.569 1.00 88.62 247 MET A O 1
ATOM 1893 N N . PHE A 1 248 ? -8.506 -19.709 43.493 1.00 86.69 248 PHE A N 1
ATOM 1894 C CA . PHE A 1 248 ? -7.073 -19.801 43.191 1.00 86.69 248 PHE A CA 1
ATOM 1895 C C . PHE A 1 248 ? -6.514 -21.224 43.295 1.00 86.69 248 PHE A C 1
ATOM 1897 O O . PHE A 1 248 ? -5.523 -21.536 42.637 1.00 86.69 248 PHE A O 1
ATOM 1904 N N . THR A 1 249 ? -7.136 -22.088 44.099 1.00 84.31 249 THR A N 1
ATOM 1905 C CA . THR A 1 249 ? -6.664 -23.462 44.340 1.00 84.31 249 THR A CA 1
ATOM 1906 C C . THR A 1 249 ? -7.298 -24.500 43.412 1.00 84.31 249 THR A C 1
ATOM 1908 O O . THR A 1 249 ? -6.729 -25.574 43.233 1.00 84.31 249 THR A O 1
ATOM 1911 N N . GLN A 1 250 ? -8.436 -24.188 42.781 1.00 77.69 250 GLN A N 1
ATOM 1912 C CA . GLN A 1 250 ? -9.133 -25.086 41.850 1.00 77.69 250 GLN A CA 1
ATOM 1913 C C . GLN A 1 250 ? -8.583 -25.094 40.416 1.00 77.69 250 GLN A C 1
ATOM 1915 O O . GLN A 1 250 ? -8.901 -26.008 39.656 1.00 77.69 250 GLN A O 1
ATOM 1920 N N . GLY A 1 251 ? -7.799 -24.090 40.014 1.00 65.88 251 GLY A N 1
ATOM 1921 C CA . GLY A 1 251 ? -7.241 -24.018 38.660 1.00 65.88 251 GLY A CA 1
ATOM 1922 C C . GLY A 1 251 ? -6.161 -25.074 38.408 1.00 65.88 251 GLY A C 1
ATOM 1923 O O . GLY A 1 251 ? -5.412 -25.440 39.315 1.00 65.88 251 GLY A O 1
ATOM 1924 N N . SER A 1 252 ? -6.033 -25.542 37.163 1.00 65.75 252 SER A N 1
ATOM 1925 C CA . SER A 1 252 ? -4.909 -26.408 36.801 1.00 65.75 252 SER A CA 1
ATOM 1926 C C . SER A 1 252 ? -3.564 -25.694 37.027 1.00 65.75 252 SER A C 1
ATOM 1928 O O . SER A 1 252 ? -3.436 -24.483 36.820 1.00 65.75 252 SER A O 1
ATOM 1930 N N . ALA A 1 253 ? -2.527 -26.444 37.423 1.00 65.69 253 ALA A N 1
ATOM 1931 C CA . ALA A 1 253 ? -1.175 -25.894 37.606 1.00 65.69 253 ALA A CA 1
ATOM 1932 C C . ALA A 1 253 ? -0.651 -25.209 36.327 1.00 65.69 253 ALA A C 1
ATOM 1934 O O . ALA A 1 253 ? 0.121 -24.252 36.387 1.00 65.69 253 ALA A O 1
ATOM 1935 N N . GLU A 1 254 ? -1.116 -25.668 35.163 1.00 65.19 254 GLU A N 1
ATOM 1936 C CA . GLU A 1 254 ? -0.798 -25.088 33.864 1.00 65.19 254 GLU A CA 1
ATOM 1937 C C . GLU A 1 254 ? -1.477 -23.730 33.622 1.00 65.19 254 GLU A C 1
ATOM 1939 O O . GLU A 1 254 ? -0.886 -22.863 32.978 1.00 65.19 254 GLU A O 1
ATOM 1944 N N . TYR A 1 255 ? -2.676 -23.517 34.168 1.00 68.19 255 TYR A N 1
ATOM 1945 C CA . TYR A 1 255 ? -3.436 -22.273 34.041 1.00 68.19 255 TYR A CA 1
ATOM 1946 C C . TYR A 1 255 ? -3.000 -21.215 35.075 1.00 68.19 255 TYR A C 1
ATOM 1948 O O . TYR A 1 255 ? -2.923 -20.025 34.766 1.00 68.19 255 TYR A O 1
ATOM 1956 N N . GLY A 1 256 ? -2.624 -21.641 36.287 1.00 65.62 256 GLY A N 1
ATOM 1957 C CA . GLY A 1 256 ? -2.141 -20.759 37.361 1.00 65.62 256 GLY A CA 1
ATOM 1958 C C . GLY A 1 256 ? -0.732 -20.185 37.155 1.00 65.62 256 GLY A C 1
ATOM 1959 O O . GLY A 1 256 ? -0.389 -19.175 37.767 1.00 65.62 256 GLY A O 1
ATOM 1960 N N . LYS A 1 257 ? 0.085 -20.767 36.262 1.00 72.44 257 LYS A N 1
ATOM 1961 C CA . LYS A 1 257 ? 1.494 -20.361 36.060 1.00 72.44 257 LYS A CA 1
ATOM 1962 C C . LYS A 1 257 ? 1.680 -18.921 35.567 1.00 72.44 257 LYS A C 1
ATOM 1964 O O . LYS A 1 257 ? 2.768 -18.367 35.679 1.00 72.44 257 LYS A O 1
ATOM 1969 N N . PHE A 1 258 ? 0.638 -18.318 34.995 1.00 73.38 258 PHE A N 1
ATOM 1970 C CA . PHE A 1 258 ? 0.722 -16.994 34.378 1.00 73.38 258 PHE A CA 1
ATOM 1971 C C . PHE A 1 258 ? 0.423 -15.833 35.326 1.00 73.38 258 PHE A C 1
ATOM 1973 O O . PHE A 1 258 ? 0.659 -14.684 34.947 1.00 73.38 258 PHE A O 1
ATOM 1980 N N . PHE A 1 259 ? -0.105 -16.103 36.522 1.00 76.31 259 PHE A N 1
ATOM 1981 C CA . PHE A 1 259 ? -0.446 -15.058 37.478 1.00 76.31 259 PHE A CA 1
ATOM 1982 C C . PHE A 1 259 ? -0.436 -15.578 38.917 1.00 76.31 259 PHE A C 1
ATOM 1984 O O . PHE A 1 259 ? -1.312 -16.341 39.319 1.00 76.31 259 PHE A O 1
ATOM 1991 N N . THR A 1 260 ? 0.535 -15.106 39.699 1.00 76.12 260 THR A N 1
ATOM 1992 C CA . THR A 1 260 ? 0.673 -15.377 41.135 1.00 76.12 260 THR A CA 1
ATOM 1993 C C . THR A 1 260 ? 0.533 -14.065 41.914 1.00 76.12 260 THR A C 1
ATOM 1995 O O . THR A 1 260 ? 1.528 -13.363 42.103 1.00 76.12 260 THR A O 1
ATOM 1998 N N . PRO A 1 261 ? -0.694 -13.662 42.300 1.00 78.25 261 PRO A N 1
ATOM 1999 C CA . PRO A 1 261 ? -0.931 -12.357 42.922 1.00 78.25 261 PRO A CA 1
ATOM 2000 C C . PRO A 1 261 ? -0.397 -12.253 44.354 1.00 78.25 261 PRO A C 1
ATOM 2002 O O . PRO A 1 261 ? -0.132 -11.144 44.819 1.00 78.25 261 PRO A O 1
ATOM 2005 N N . PHE A 1 262 ? -0.262 -13.391 45.038 1.00 84.38 262 PHE A N 1
ATOM 2006 C CA . PHE A 1 262 ? 0.054 -13.491 46.459 1.00 84.38 262 PHE A CA 1
ATOM 2007 C C . PHE A 1 262 ? 1.001 -14.665 46.719 1.00 84.38 262 PHE A C 1
ATOM 2009 O O . PHE A 1 262 ? 1.004 -15.634 45.959 1.00 84.38 262 PHE A O 1
ATOM 2016 N N . ASP A 1 263 ? 1.757 -14.591 47.816 1.00 81.75 263 ASP A N 1
ATOM 2017 C CA . ASP A 1 263 ? 2.705 -15.639 48.224 1.00 81.75 263 ASP A CA 1
ATOM 2018 C C . ASP A 1 263 ? 1.996 -16.891 48.766 1.00 81.75 263 ASP A C 1
ATOM 2020 O O . ASP A 1 263 ? 2.550 -17.990 48.763 1.00 81.75 263 ASP A O 1
ATOM 2024 N N . SER A 1 264 ? 0.756 -16.728 49.231 1.00 85.88 264 SER A N 1
ATOM 2025 C CA . SER A 1 264 ? -0.114 -17.805 49.690 1.00 85.88 264 SER A CA 1
ATOM 2026 C C . SER A 1 264 ? -1.566 -17.517 49.314 1.00 85.88 264 SER A C 1
ATOM 2028 O O . SER A 1 264 ? -2.008 -16.369 49.319 1.00 85.88 264 SER A O 1
ATOM 2030 N N . TYR A 1 265 ? -2.327 -18.570 49.017 1.00 88.31 265 TYR A N 1
ATOM 2031 C CA . TYR A 1 265 ? -3.773 -18.486 48.780 1.00 88.31 265 TYR A CA 1
ATOM 2032 C C . TYR A 1 265 ? -4.592 -18.962 49.979 1.00 88.31 265 TYR A C 1
ATOM 2034 O O . TYR A 1 265 ? -5.800 -19.139 49.859 1.00 88.31 265 TYR A O 1
ATOM 2042 N N . ASP A 1 266 ? -3.953 -19.172 51.133 1.00 89.62 266 ASP A N 1
ATOM 2043 C CA . ASP A 1 266 ? -4.652 -19.478 52.378 1.00 89.62 266 ASP A CA 1
ATOM 2044 C C . ASP A 1 266 ? -5.631 -18.353 52.755 1.00 89.62 266 ASP A C 1
ATOM 2046 O O . ASP A 1 266 ? -5.316 -17.164 52.648 1.00 89.62 266 ASP A O 1
ATOM 2050 N N . GLN A 1 267 ? -6.823 -18.727 53.223 1.00 90.69 267 GLN A N 1
ATOM 2051 C CA . GLN A 1 267 ? -7.888 -17.778 53.544 1.00 90.69 267 GLN A CA 1
ATOM 2052 C C . GLN A 1 267 ? -7.440 -16.720 54.563 1.00 90.69 267 GLN A C 1
ATOM 2054 O O . GLN A 1 267 ? -7.787 -15.547 54.403 1.00 90.69 267 GLN A O 1
ATOM 2059 N N . CYS A 1 268 ? -6.685 -17.101 55.601 1.00 89.88 268 CYS A N 1
ATOM 2060 C CA . CYS A 1 268 ? -6.229 -16.157 56.623 1.00 89.88 268 CYS A CA 1
ATOM 2061 C C . CYS A 1 268 ? -5.234 -15.155 56.037 1.00 89.88 268 CYS A C 1
ATOM 2063 O O . CYS A 1 268 ? -5.287 -13.970 56.365 1.00 89.88 268 CYS A O 1
ATOM 2065 N N . HIS A 1 269 ? -4.365 -15.614 55.134 1.00 90.81 269 HIS A N 1
ATOM 2066 C CA . HIS A 1 269 ? -3.422 -14.747 54.437 1.00 90.81 269 HIS A CA 1
ATOM 2067 C C . HIS A 1 269 ? -4.142 -13.729 53.538 1.00 90.81 269 HIS A C 1
ATOM 2069 O O . HIS A 1 269 ? -3.891 -12.528 53.643 1.00 90.81 269 HIS A O 1
ATOM 2075 N N . LEU A 1 270 ? -5.097 -14.184 52.719 1.00 92.00 270 LEU A N 1
ATOM 2076 C CA . LEU A 1 270 ? -5.897 -13.309 51.851 1.00 92.00 270 LEU A CA 1
ATOM 2077 C C . LEU A 1 270 ? -6.712 -12.284 52.656 1.00 92.00 270 LEU A C 1
ATOM 2079 O O . LEU A 1 270 ? -6.781 -11.114 52.278 1.00 92.00 270 LEU A O 1
ATOM 2083 N N . ALA A 1 271 ? -7.284 -12.698 53.791 1.00 91.50 271 ALA A N 1
ATOM 2084 C CA . ALA A 1 271 ? -8.035 -11.813 54.679 1.00 91.50 271 ALA A CA 1
ATOM 2085 C C . ALA A 1 271 ? -7.155 -10.741 55.341 1.00 91.50 271 ALA A C 1
ATOM 2087 O O . ALA A 1 271 ? -7.640 -9.632 55.584 1.00 91.50 271 ALA A O 1
ATOM 2088 N N . GLY A 1 272 ? -5.882 -11.052 55.608 1.00 89.75 272 GLY A N 1
ATOM 2089 C CA . GLY A 1 272 ? -4.887 -10.077 56.053 1.00 89.75 272 GLY A CA 1
ATOM 2090 C C . GLY A 1 272 ? -4.646 -9.009 54.989 1.00 89.75 272 GLY A C 1
ATOM 2091 O O . GLY A 1 272 ? -4.866 -7.831 55.246 1.00 89.75 272 GLY A O 1
ATOM 2092 N N . ILE A 1 273 ? -4.317 -9.423 53.762 1.00 91.50 273 ILE A N 1
ATOM 2093 C CA . ILE A 1 273 ? -4.038 -8.497 52.651 1.00 91.50 273 ILE A CA 1
ATOM 2094 C C . ILE A 1 273 ? -5.242 -7.597 52.349 1.00 91.50 273 ILE A C 1
ATOM 2096 O O . ILE A 1 273 ? -5.110 -6.377 52.298 1.00 91.50 273 ILE A O 1
ATOM 2100 N N . ILE A 1 274 ? -6.425 -8.188 52.162 1.00 92.81 274 ILE A N 1
ATOM 2101 C CA . ILE A 1 274 ? -7.638 -7.436 51.806 1.00 92.81 274 ILE A CA 1
ATOM 2102 C C . ILE A 1 274 ? -8.106 -6.560 52.977 1.00 92.81 274 ILE A C 1
ATOM 2104 O O . ILE A 1 274 ? -8.606 -5.461 52.760 1.00 92.81 274 ILE A O 1
ATOM 2108 N N . GLY A 1 275 ? -7.950 -7.030 54.217 1.00 89.88 275 GLY A N 1
ATOM 2109 C CA . GLY A 1 275 ? -8.371 -6.291 55.408 1.00 89.88 275 GLY A CA 1
ATOM 2110 C C . GLY A 1 275 ? -7.464 -5.118 55.780 1.00 89.88 275 GLY A C 1
ATOM 2111 O O . GLY A 1 275 ? -7.946 -4.143 56.352 1.00 89.88 275 GLY A O 1
ATOM 2112 N N . GLU A 1 276 ? -6.170 -5.205 55.472 1.00 92.12 276 GLU A N 1
ATOM 2113 C CA . GLU A 1 276 ? -5.178 -4.172 55.802 1.00 92.12 276 GLU A CA 1
ATOM 2114 C C . GLU A 1 276 ? -4.977 -3.136 54.684 1.00 92.12 276 GLU A C 1
ATOM 2116 O O . GLU A 1 276 ? -4.338 -2.104 54.914 1.00 92.12 276 GLU A O 1
ATOM 2121 N N . ALA A 1 277 ? -5.549 -3.376 53.500 1.00 91.00 277 ALA A N 1
ATOM 2122 C CA . ALA A 1 277 ? -5.476 -2.480 52.353 1.00 91.00 277 ALA A CA 1
ATOM 2123 C C . ALA A 1 277 ? -6.054 -1.094 52.680 1.00 91.00 277 ALA A C 1
ATOM 2125 O O . ALA A 1 277 ? -7.210 -0.955 53.088 1.00 91.00 277 ALA A O 1
ATOM 2126 N N . LYS A 1 278 ? -5.264 -0.037 52.466 1.00 90.00 278 LYS A N 1
ATOM 2127 C CA . LYS A 1 278 ? -5.717 1.353 52.665 1.00 90.00 278 LYS A CA 1
ATOM 2128 C C . LYS A 1 278 ? -6.052 1.979 51.320 1.00 90.00 278 LYS A C 1
ATOM 2130 O O . LYS A 1 278 ? -7.139 2.527 51.104 1.00 90.00 278 LYS A O 1
ATOM 2135 N N . ARG A 1 279 ? -5.112 1.899 50.386 1.00 91.12 279 ARG A N 1
ATOM 2136 C CA . ARG A 1 279 ? -5.191 2.501 49.055 1.00 91.12 279 ARG A CA 1
ATOM 2137 C C . ARG A 1 279 ? -5.149 1.471 47.944 1.00 91.12 279 ARG A C 1
ATOM 2139 O O . ARG A 1 279 ? -5.697 1.762 46.881 1.00 91.12 279 ARG A O 1
ATOM 2146 N N . ASP A 1 280 ? -4.571 0.300 48.185 1.00 95.19 280 ASP A N 1
ATOM 2147 C CA . ASP A 1 280 ? -4.695 -0.810 47.250 1.00 95.19 280 ASP A CA 1
ATOM 2148 C C . ASP A 1 280 ? -6.162 -1.206 47.088 1.00 95.19 280 ASP A C 1
ATOM 2150 O O . ASP A 1 280 ? -7.011 -0.953 47.953 1.00 95.19 280 ASP A O 1
ATOM 2154 N N . ARG A 1 281 ? -6.486 -1.756 45.920 1.00 95.44 281 ARG A N 1
ATOM 2155 C CA . ARG A 1 281 ? -7.858 -2.115 45.568 1.00 95.44 281 ARG A CA 1
ATOM 2156 C C . ARG A 1 281 ? -7.920 -3.510 44.987 1.00 95.44 281 ARG A C 1
ATOM 2158 O O . ARG A 1 281 ? -7.136 -3.860 44.105 1.00 95.44 281 ARG A O 1
ATOM 2165 N N . TYR A 1 282 ? -8.908 -4.258 45.458 1.00 96.50 282 TYR A N 1
ATOM 2166 C CA . TYR A 1 282 ? -9.135 -5.654 45.124 1.00 96.50 282 TYR A CA 1
ATOM 2167 C C . TYR A 1 282 ? -10.607 -5.832 44.766 1.00 96.50 282 TYR A C 1
ATOM 2169 O O . TYR A 1 282 ? -11.489 -5.461 45.540 1.00 96.50 282 TYR A O 1
ATOM 2177 N N . TRP A 1 283 ? -10.876 -6.400 43.597 1.00 96.75 283 TRP A N 1
ATOM 2178 C CA . TRP A 1 283 ? -12.228 -6.607 43.097 1.00 96.75 283 TRP A CA 1
ATOM 2179 C C . TRP A 1 283 ? -12.464 -8.056 42.699 1.00 96.75 283 TRP A C 1
ATOM 2181 O O . TRP A 1 283 ? -11.575 -8.734 42.178 1.00 96.75 283 TRP A O 1
ATOM 2191 N N . GLY A 1 284 ? -13.694 -8.505 42.920 1.00 94.50 284 GLY A N 1
ATOM 2192 C CA . GLY A 1 284 ? -14.232 -9.755 42.411 1.00 94.50 284 GLY A CA 1
ATOM 2193 C C . GLY A 1 284 ? -15.118 -9.504 41.196 1.00 94.50 284 GLY A C 1
ATOM 2194 O O . GLY A 1 284 ? -15.735 -8.448 41.066 1.00 94.50 284 GLY A O 1
ATOM 2195 N N . MET A 1 285 ? -15.182 -10.492 40.310 1.00 93.12 285 MET A N 1
ATOM 2196 C CA . MET A 1 285 ? -16.135 -10.587 39.207 1.00 93.12 285 MET A CA 1
ATOM 2197 C C . MET A 1 285 ? -17.014 -11.807 39.457 1.00 93.12 285 MET A C 1
ATOM 2199 O O . MET A 1 285 ? -16.494 -12.919 39.490 1.00 93.12 285 MET A O 1
ATOM 2203 N N . ARG A 1 286 ? -18.321 -11.631 39.639 1.00 87.50 286 ARG A N 1
ATOM 2204 C CA . ARG A 1 286 ? -19.289 -12.721 39.831 1.00 87.50 286 ARG A CA 1
ATOM 2205 C C . ARG A 1 286 ? -20.103 -12.932 38.569 1.00 87.50 286 ARG A C 1
ATOM 2207 O O . ARG A 1 286 ? -20.671 -11.978 38.067 1.00 87.50 286 ARG A O 1
ATOM 2214 N N . CYS A 1 287 ? -20.204 -14.177 38.114 1.00 75.75 287 CYS A N 1
ATOM 2215 C CA . CYS A 1 287 ? -21.149 -14.589 37.079 1.00 75.75 287 CYS A CA 1
ATOM 2216 C C . CYS A 1 287 ? -22.278 -15.379 37.750 1.00 75.75 287 CYS A C 1
ATOM 2218 O O . CYS A 1 287 ? -22.107 -16.547 38.119 1.00 75.75 287 CYS A O 1
ATOM 2220 N N . GLY A 1 288 ? -23.429 -14.739 37.963 1.00 74.25 288 GLY A N 1
ATOM 2221 C CA . GLY A 1 288 ? -24.491 -15.299 38.801 1.00 74.25 288 GLY A CA 1
ATOM 2222 C C . GLY A 1 288 ? -24.036 -15.454 40.259 1.00 74.25 288 GLY A C 1
ATOM 2223 O O . GLY A 1 288 ? -23.621 -14.490 40.888 1.00 74.25 288 GLY A O 1
ATOM 2224 N N . LYS A 1 289 ? -24.104 -16.670 40.818 1.00 74.75 289 LYS A N 1
ATOM 2225 C CA . LYS A 1 289 ? -23.700 -16.947 42.216 1.00 74.75 289 LYS A CA 1
ATOM 2226 C C . LYS A 1 289 ? -22.233 -17.357 42.390 1.00 74.75 289 LYS A C 1
ATOM 2228 O O . LYS A 1 289 ? -21.853 -17.702 43.500 1.00 74.75 289 LYS A O 1
ATOM 2233 N N . ARG A 1 290 ? -21.446 -17.405 41.311 1.00 79.62 290 ARG A N 1
ATOM 2234 C CA . ARG A 1 290 ? -20.072 -17.930 41.332 1.00 79.62 290 ARG A CA 1
ATOM 2235 C C . ARG A 1 290 ? -19.069 -16.815 41.086 1.00 79.62 290 ARG A C 1
ATOM 2237 O O . ARG A 1 290 ? -19.230 -16.060 40.125 1.00 79.62 290 ARG A O 1
ATOM 2244 N N . LEU A 1 291 ? -18.011 -16.759 41.887 1.00 87.00 291 LEU A N 1
ATOM 2245 C CA . LEU A 1 291 ? -16.834 -15.955 41.581 1.00 87.00 291 LEU A CA 1
ATOM 2246 C C . LEU A 1 291 ? -16.163 -16.464 40.293 1.00 87.00 291 LEU A C 1
ATOM 2248 O O . LEU A 1 291 ? -15.700 -17.600 40.195 1.00 87.00 291 LEU A O 1
ATOM 2252 N N . ALA A 1 292 ? -16.164 -15.612 39.274 1.00 88.00 292 ALA A N 1
ATOM 2253 C CA . ALA A 1 292 ? -15.641 -15.873 37.939 1.00 88.00 292 ALA A CA 1
ATOM 2254 C C . ALA A 1 292 ? -14.257 -15.250 37.715 1.00 88.00 292 ALA A C 1
ATOM 2256 O O . ALA A 1 292 ? -13.515 -15.676 36.829 1.00 88.00 292 ALA A O 1
ATOM 2257 N N . GLY A 1 293 ? -13.881 -14.253 38.514 1.00 91.44 293 GLY A N 1
ATOM 2258 C CA . GLY A 1 293 ? -12.535 -13.708 38.471 1.00 91.44 293 GLY A CA 1
ATOM 2259 C C . GLY A 1 293 ? -12.229 -12.715 39.578 1.00 91.44 293 GLY A C 1
ATOM 2260 O O . GLY A 1 293 ? -13.079 -12.342 40.381 1.00 91.44 293 GLY A O 1
ATOM 2261 N N . PHE A 1 294 ? -10.975 -12.300 39.591 1.00 94.62 294 PHE A N 1
ATOM 2262 C CA . PHE A 1 294 ? -10.347 -11.395 40.535 1.00 94.62 294 PHE A CA 1
ATOM 2263 C C . PHE A 1 294 ? -9.500 -10.400 39.747 1.00 94.62 294 PHE A C 1
ATOM 2265 O O . PHE A 1 294 ? -8.848 -10.775 38.772 1.00 94.62 294 PHE A O 1
ATOM 2272 N N . PHE A 1 295 ? -9.459 -9.142 40.165 1.00 95.81 295 PHE A N 1
ATOM 2273 C CA . PHE A 1 295 ? -8.465 -8.200 39.663 1.00 95.81 295 PHE A CA 1
ATOM 2274 C C . PHE A 1 295 ? -8.112 -7.153 40.712 1.00 95.81 295 PHE A C 1
ATOM 2276 O O . PHE A 1 295 ? -8.863 -6.914 41.655 1.00 95.81 295 PHE A O 1
ATOM 2283 N N . MET A 1 296 ? -6.945 -6.537 40.552 1.00 96.25 296 MET A N 1
ATOM 2284 C CA . MET A 1 296 ? -6.380 -5.635 41.547 1.00 96.25 296 MET A CA 1
ATOM 2285 C C . MET A 1 296 ? -5.630 -4.460 40.927 1.00 96.25 296 MET A C 1
ATOM 2287 O O . MET A 1 296 ? -5.120 -4.545 39.806 1.00 96.25 296 MET A O 1
ATOM 2291 N N . LEU A 1 297 ? -5.536 -3.386 41.707 1.00 96.31 297 LEU A N 1
ATOM 2292 C CA . LEU A 1 297 ? -4.550 -2.321 41.560 1.00 96.31 297 LEU A CA 1
ATOM 2293 C C . LEU A 1 297 ? -3.730 -2.273 42.849 1.00 96.31 297 LEU A C 1
ATOM 2295 O O . LEU A 1 297 ? -4.266 -1.926 43.903 1.00 96.31 297 LEU A O 1
ATOM 2299 N N . ARG A 1 298 ? -2.450 -2.635 42.746 1.00 94.38 298 ARG A N 1
ATOM 2300 C CA . ARG A 1 298 ? -1.527 -2.756 43.882 1.00 94.38 298 ARG A CA 1
ATOM 2301 C C . ARG A 1 298 ? -0.340 -1.805 43.739 1.00 94.38 298 ARG A C 1
ATOM 2303 O O . ARG A 1 298 ? 0.051 -1.492 42.613 1.00 94.38 298 ARG A O 1
ATOM 2310 N N . GLY A 1 299 ? 0.250 -1.378 44.847 1.00 91.88 299 GLY A N 1
ATOM 2311 C CA . GLY A 1 299 ? 1.418 -0.497 44.882 1.00 91.88 299 GLY A CA 1
ATOM 2312 C C . GLY A 1 299 ? 1.142 0.815 45.612 1.00 91.88 299 GLY A C 1
ATOM 2313 O O . GLY A 1 299 ? 2.069 1.539 45.963 1.00 91.88 299 GLY A O 1
ATOM 2314 N N . PHE A 1 300 ? -0.122 1.162 45.843 1.00 92.31 300 PHE A N 1
ATOM 2315 C CA . PHE A 1 300 ? -0.445 2.420 46.499 1.00 92.31 300 PHE A CA 1
ATOM 2316 C C . PHE A 1 300 ? -0.066 2.405 47.976 1.00 92.31 300 PHE A C 1
ATOM 2318 O O . PHE A 1 300 ? 0.358 3.438 48.499 1.00 92.31 300 PHE A O 1
ATOM 2325 N N . ASP A 1 301 ? -0.232 1.260 48.638 1.00 91.31 301 ASP A N 1
ATOM 2326 C CA . ASP A 1 301 ? 0.103 1.103 50.053 1.00 91.31 301 ASP A CA 1
ATOM 2327 C C . ASP A 1 301 ? 1.619 1.036 50.284 1.00 91.31 301 ASP A C 1
ATOM 2329 O O . ASP A 1 301 ? 2.100 1.483 51.325 1.00 91.31 301 ASP A O 1
ATOM 2333 N N . GLU A 1 302 ? 2.383 0.619 49.272 1.00 90.94 302 GLU A N 1
ATOM 2334 C CA . GLU A 1 302 ? 3.844 0.725 49.231 1.00 90.94 302 GLU A CA 1
ATOM 2335 C C . GLU A 1 302 ? 4.354 2.113 48.771 1.00 90.94 302 GLU A C 1
ATOM 2337 O O . GLU A 1 302 ? 5.560 2.354 48.735 1.00 90.94 302 GLU A O 1
ATOM 2342 N N . GLY A 1 303 ? 3.453 3.056 48.461 1.00 89.62 303 GLY A N 1
ATOM 2343 C CA . GLY A 1 303 ? 3.784 4.452 48.145 1.00 89.62 303 GLY A CA 1
ATOM 2344 C C . GLY A 1 303 ? 3.990 4.771 46.660 1.00 89.62 303 GLY A C 1
ATOM 2345 O O . GLY A 1 303 ? 4.391 5.888 46.333 1.00 89.62 303 GLY A O 1
ATOM 2346 N N . TYR A 1 304 ? 3.696 3.841 45.750 1.00 90.06 304 TYR A N 1
ATOM 2347 C CA . TYR A 1 304 ? 3.801 4.072 44.310 1.00 90.06 304 TYR A CA 1
ATOM 2348 C C . TYR A 1 304 ? 2.650 4.944 43.782 1.00 90.06 304 TYR A C 1
ATOM 2350 O O . TYR A 1 304 ? 1.475 4.730 44.085 1.00 90.06 304 TYR A O 1
ATOM 2358 N N . GLU A 1 305 ? 2.979 5.915 42.924 1.00 86.94 305 GLU A N 1
ATOM 2359 C CA . GLU A 1 305 ? 1.979 6.720 42.199 1.00 86.94 305 GLU A CA 1
ATOM 2360 C C . GLU A 1 305 ? 1.353 5.956 41.025 1.00 86.94 305 GLU A C 1
ATOM 2362 O O . GLU A 1 305 ? 0.188 6.171 40.679 1.00 86.94 305 GLU A O 1
ATOM 2367 N N . ARG A 1 306 ? 2.132 5.054 40.418 1.00 91.62 306 ARG A N 1
ATOM 2368 C CA . ARG A 1 306 ? 1.729 4.202 39.299 1.00 91.62 306 ARG A CA 1
ATOM 2369 C C . ARG A 1 306 ? 1.451 2.787 39.819 1.00 91.62 306 ARG A C 1
ATOM 2371 O O . ARG A 1 306 ? 2.410 2.053 40.057 1.00 91.62 306 ARG A O 1
ATOM 2378 N N . PRO A 1 307 ? 0.182 2.377 39.987 1.00 94.69 307 PRO A N 1
ATOM 2379 C CA . PRO A 1 307 ? -0.144 1.042 40.470 1.00 94.69 307 PRO A CA 1
ATOM 2380 C C . PRO A 1 307 ? 0.104 -0.019 39.397 1.00 94.69 307 PRO A C 1
ATOM 2382 O O . PRO A 1 307 ? 0.034 0.246 38.190 1.00 94.69 307 PRO A O 1
ATOM 2385 N N . SER A 1 308 ? 0.310 -1.248 39.852 1.00 94.69 308 SER A N 1
ATOM 2386 C CA . SER A 1 308 ? 0.329 -2.441 39.019 1.00 94.69 308 SER A CA 1
ATOM 2387 C C . SER A 1 308 ? -1.068 -3.054 38.926 1.00 94.69 308 SER A C 1
ATOM 2389 O O . SER A 1 308 ? -1.683 -3.373 39.944 1.00 94.69 308 SER A O 1
ATOM 2391 N N . PHE A 1 309 ? -1.552 -3.255 37.702 1.00 95.75 309 PHE A N 1
ATOM 2392 C CA . PHE A 1 309 ? -2.755 -4.018 37.404 1.00 95.75 309 PHE A CA 1
ATOM 2393 C C . PHE A 1 309 ? -2.435 -5.509 37.310 1.00 95.75 309 PHE A C 1
ATOM 2395 O O . PHE A 1 309 ? -1.453 -5.915 36.684 1.00 95.75 309 PHE A O 1
ATOM 2402 N N . GLY A 1 310 ? -3.298 -6.321 37.910 1.00 93.75 310 GLY A N 1
ATOM 2403 C CA . GLY A 1 310 ? -3.274 -7.772 37.792 1.00 93.75 310 GLY A CA 1
ATOM 2404 C C . GLY A 1 310 ? -4.692 -8.319 37.734 1.00 93.75 310 GLY A C 1
ATOM 2405 O O . GLY A 1 310 ? -5.577 -7.789 38.401 1.00 93.75 310 GLY A O 1
ATOM 2406 N N . ALA A 1 311 ? -4.910 -9.371 36.949 1.00 92.81 311 ALA A N 1
ATOM 2407 C CA . ALA A 1 311 ? -6.207 -10.021 36.838 1.00 92.81 311 ALA A CA 1
ATOM 2408 C C . ALA A 1 311 ? -6.060 -11.537 36.701 1.00 92.81 311 ALA A C 1
ATOM 2410 O O . ALA A 1 311 ? -5.174 -12.033 36.006 1.00 92.81 311 ALA A O 1
ATOM 2411 N N . TYR A 1 312 ? -6.988 -12.247 37.328 1.00 91.06 312 TYR A N 1
ATOM 2412 C CA . TYR A 1 312 ? -7.180 -13.681 37.235 1.00 91.06 312 TYR A CA 1
ATOM 2413 C C . TYR A 1 312 ? -8.634 -13.957 36.860 1.00 91.06 312 TYR A C 1
ATOM 2415 O O . TYR A 1 312 ? -9.554 -13.481 37.518 1.00 91.06 312 TYR A O 1
ATOM 2423 N N . VAL A 1 313 ? -8.856 -14.736 35.811 1.00 87.75 313 VAL A N 1
ATOM 2424 C CA . VAL A 1 313 ? -10.187 -15.229 35.438 1.00 87.75 313 VAL A CA 1
ATOM 2425 C C . VAL A 1 313 ? -10.155 -16.726 35.632 1.00 87.75 313 VAL A C 1
ATOM 2427 O O . VAL A 1 313 ? -9.260 -17.361 35.080 1.00 87.75 313 VAL A O 1
ATOM 2430 N N . SER A 1 314 ? -11.089 -17.289 36.395 1.00 84.00 314 SER A N 1
ATOM 2431 C CA . SER A 1 314 ? -11.074 -18.727 36.656 1.00 84.00 314 SER A CA 1
ATOM 2432 C C . SER A 1 314 ? -11.225 -19.520 35.361 1.00 84.00 314 SER A C 1
ATOM 2434 O O . SER A 1 314 ? -11.877 -19.084 34.410 1.00 84.00 314 SER A O 1
ATOM 2436 N N . GLU A 1 315 ? -10.607 -20.698 35.318 1.00 81.12 315 GLU A N 1
ATOM 2437 C CA . GLU A 1 315 ? -10.509 -21.523 34.109 1.00 81.12 315 GLU A CA 1
ATOM 2438 C C . GLU A 1 315 ? -11.888 -21.830 33.503 1.00 81.12 315 GLU A C 1
ATOM 2440 O O . GLU A 1 315 ? -12.087 -21.725 32.295 1.00 81.12 315 GLU A O 1
ATOM 2445 N N . THR A 1 316 ? -12.893 -22.071 34.352 1.00 74.62 316 THR A N 1
ATOM 2446 C CA . THR A 1 316 ? -14.283 -22.309 33.920 1.00 74.62 316 THR A CA 1
ATOM 2447 C C . THR A 1 316 ? -14.950 -21.121 33.215 1.00 74.62 316 THR A C 1
ATOM 2449 O O . THR A 1 316 ? -15.955 -21.312 32.535 1.00 74.62 316 THR A O 1
ATOM 2452 N N . PHE A 1 317 ? -14.408 -19.909 33.359 1.00 72.56 317 PHE A N 1
ATOM 2453 C CA . PHE A 1 317 ? -14.907 -18.684 32.729 1.00 72.56 317 PHE A CA 1
ATOM 2454 C C . PHE A 1 317 ? -13.891 -18.055 31.759 1.00 72.56 317 PHE A C 1
ATOM 2456 O O . PHE A 1 317 ? -14.124 -16.947 31.259 1.00 72.56 317 PHE A O 1
ATOM 2463 N N . ALA A 1 318 ? -12.798 -18.757 31.442 1.00 71.94 318 ALA A N 1
ATOM 2464 C CA . ALA A 1 318 ? -11.794 -18.311 30.484 1.00 71.94 318 ALA A CA 1
ATOM 2465 C C . ALA A 1 318 ? -12.412 -17.995 29.108 1.00 71.94 318 ALA A C 1
ATOM 2467 O O . ALA A 1 318 ? -13.434 -18.555 28.719 1.00 71.94 318 ALA A O 1
ATOM 2468 N N . ASN A 1 319 ? -11.783 -17.090 28.353 1.00 68.94 319 ASN A N 1
ATOM 2469 C CA . ASN A 1 319 ? -12.187 -16.694 26.993 1.00 68.94 319 ASN A CA 1
ATOM 2470 C C . ASN A 1 319 ? -13.570 -16.020 26.843 1.00 68.94 319 ASN A C 1
ATOM 2472 O O . ASN A 1 319 ? -13.961 -15.702 25.726 1.00 68.94 319 ASN A O 1
ATOM 2476 N N . ASN A 1 320 ? -14.265 -15.687 27.937 1.00 67.25 320 ASN A N 1
ATOM 2477 C CA . ASN A 1 320 ? -15.555 -14.971 27.904 1.00 67.25 320 ASN A CA 1
ATOM 2478 C C . ASN A 1 320 ? -15.426 -13.436 27.997 1.00 67.25 320 ASN A C 1
ATOM 2480 O O . ASN A 1 320 ? -16.351 -12.744 28.407 1.00 67.25 320 ASN A O 1
ATOM 2484 N N . GLY A 1 321 ? -14.252 -12.873 27.692 1.00 73.62 321 GLY A N 1
ATOM 2485 C CA . GLY A 1 321 ? -14.033 -11.418 27.709 1.00 73.62 321 GLY A CA 1
ATOM 2486 C C . GLY A 1 321 ? -13.889 -10.767 29.095 1.00 73.62 321 GLY A C 1
ATOM 2487 O O . GLY A 1 321 ? -13.628 -9.565 29.161 1.00 73.62 321 GLY A O 1
ATOM 2488 N N . LEU A 1 322 ? -13.962 -11.532 30.191 1.00 81.19 322 LEU A N 1
ATOM 2489 C CA . LEU A 1 322 ? -13.864 -11.011 31.566 1.00 81.19 322 LEU A CA 1
ATOM 2490 C C . LEU A 1 322 ? -12.558 -10.260 31.848 1.00 81.19 322 LEU A C 1
ATOM 2492 O O . LEU A 1 322 ? -12.575 -9.204 32.471 1.00 81.19 322 LEU A O 1
ATOM 2496 N N . GLY A 1 323 ? -11.425 -10.732 31.318 1.00 85.25 323 GLY A N 1
ATOM 2497 C CA . GLY A 1 323 ? -10.140 -10.037 31.481 1.00 85.25 323 GLY A CA 1
ATOM 2498 C C . GLY A 1 323 ? -10.137 -8.635 30.856 1.00 85.25 323 GLY A C 1
ATOM 2499 O O . GLY A 1 323 ? -9.589 -7.691 31.424 1.00 85.25 323 GLY A O 1
ATOM 2500 N N . LYS A 1 324 ? -10.827 -8.464 29.720 1.00 83.44 324 LYS A N 1
ATOM 2501 C CA . LYS A 1 324 ? -10.995 -7.157 29.074 1.00 83.44 324 LYS A CA 1
ATOM 2502 C C . LYS A 1 324 ? -11.906 -6.243 29.894 1.00 83.44 324 LYS A C 1
ATOM 2504 O O . LYS A 1 324 ? -11.615 -5.055 30.009 1.00 83.44 324 LYS A O 1
ATOM 2509 N N . GLN A 1 325 ? -12.981 -6.786 30.467 1.00 82.56 325 GLN A N 1
ATOM 2510 C CA . GLN A 1 325 ? -13.875 -6.031 31.348 1.00 82.56 325 GLN A CA 1
ATOM 2511 C C . GLN A 1 325 ? -13.150 -5.567 32.622 1.00 82.56 325 GLN A C 1
ATOM 2513 O O . GLN A 1 325 ? -13.225 -4.385 32.953 1.00 82.56 325 GLN A O 1
ATOM 2518 N N . ALA A 1 326 ? -12.374 -6.447 33.265 1.00 89.81 326 ALA A N 1
ATOM 2519 C CA . ALA A 1 326 ? -11.544 -6.117 34.427 1.00 89.81 326 ALA A CA 1
ATOM 2520 C C . ALA A 1 326 ? -10.569 -4.966 34.133 1.00 89.81 326 ALA A C 1
ATOM 2522 O O . ALA A 1 326 ? -10.507 -3.987 34.879 1.00 89.81 326 ALA A O 1
ATOM 2523 N N . LEU A 1 327 ? -9.852 -5.038 33.006 1.00 90.94 327 LEU A N 1
ATOM 2524 C CA . LEU A 1 327 ? -8.921 -3.986 32.595 1.00 90.94 327 LEU A CA 1
ATOM 2525 C C . LEU A 1 327 ? -9.636 -2.652 32.346 1.00 90.94 327 LEU A C 1
ATOM 2527 O O . LEU A 1 327 ? -9.189 -1.606 32.814 1.00 90.94 327 LEU A O 1
ATOM 2531 N N . GLN A 1 328 ? -10.758 -2.672 31.624 1.00 85.06 328 GLN A N 1
ATOM 2532 C CA . GLN A 1 328 ? -11.540 -1.462 31.359 1.00 85.06 328 GLN A CA 1
ATOM 2533 C C . GLN A 1 328 ? -12.066 -0.829 32.649 1.00 85.06 328 GLN A C 1
ATOM 2535 O O . GLN A 1 328 ? -12.017 0.396 32.788 1.00 85.06 328 GLN A O 1
ATOM 2540 N N . TYR A 1 329 ? -12.531 -1.649 33.594 1.00 87.06 329 TYR A N 1
ATOM 2541 C CA . TYR A 1 329 ? -12.975 -1.184 34.901 1.00 87.06 329 TYR A CA 1
ATOM 2542 C C . TYR A 1 329 ? -11.828 -0.519 35.667 1.00 87.06 329 TYR A C 1
ATOM 2544 O O . TYR A 1 329 ? -11.968 0.627 36.093 1.00 87.06 329 TYR A O 1
ATOM 2552 N N . ALA A 1 330 ? -10.671 -1.181 35.769 1.00 89.88 330 ALA A N 1
ATOM 2553 C CA . ALA A 1 330 ? -9.503 -0.650 36.469 1.00 89.88 330 ALA A CA 1
ATOM 2554 C C . ALA A 1 330 ? -9.010 0.676 35.863 1.00 89.88 330 ALA A C 1
ATOM 2556 O O . ALA A 1 330 ? -8.792 1.645 36.589 1.00 89.88 330 ALA A O 1
ATOM 2557 N N . LEU A 1 331 ? -8.915 0.773 34.532 1.00 87.56 331 LEU A N 1
ATOM 2558 C CA . LEU A 1 331 ? -8.516 2.013 33.855 1.00 87.56 331 LEU A CA 1
ATOM 2559 C C . LEU A 1 331 ? -9.514 3.155 34.092 1.00 87.56 331 LEU A C 1
ATOM 2561 O O . LEU A 1 33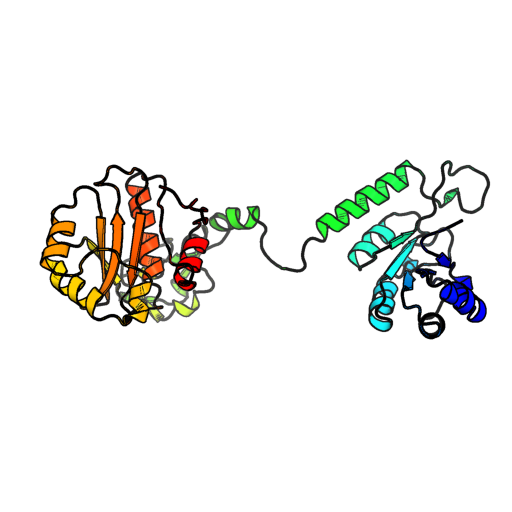1 ? -9.110 4.301 34.293 1.00 87.56 331 LEU A O 1
ATOM 2565 N N . ASN A 1 332 ? -10.816 2.864 34.086 1.00 80.62 332 ASN A N 1
ATOM 2566 C CA . ASN A 1 332 ? -11.836 3.864 34.399 1.00 80.62 332 ASN A CA 1
ATOM 2567 C C . ASN A 1 332 ? -11.767 4.303 35.865 1.00 80.62 332 ASN A C 1
ATOM 2569 O O . ASN A 1 332 ? -11.859 5.501 36.139 1.00 80.62 332 ASN A O 1
ATOM 2573 N N . TRP A 1 333 ? -11.541 3.368 36.790 1.00 88.25 333 TRP A N 1
ATOM 2574 C CA . TRP A 1 333 ? -11.330 3.679 38.200 1.00 88.25 333 TRP A CA 1
ATOM 2575 C C . TRP A 1 333 ? -10.112 4.593 38.391 1.00 88.25 333 TRP A C 1
ATOM 2577 O O . TRP A 1 333 ? -10.218 5.616 39.069 1.00 88.25 333 TRP A O 1
ATOM 2587 N N . CYS A 1 334 ? -8.990 4.306 37.720 1.00 84.88 334 CYS A N 1
ATOM 2588 C CA . CYS A 1 334 ? -7.803 5.164 37.726 1.00 84.88 334 CYS A CA 1
ATOM 2589 C C . CYS A 1 334 ? -8.101 6.580 37.219 1.00 84.88 334 CYS A C 1
ATOM 2591 O O . CYS A 1 334 ? -7.736 7.554 37.877 1.00 84.88 334 CYS A O 1
ATOM 2593 N N . ARG A 1 335 ? -8.819 6.713 36.095 1.00 83.31 335 ARG A N 1
ATOM 2594 C CA . ARG A 1 335 ? -9.202 8.022 35.535 1.00 83.31 335 ARG A CA 1
ATOM 2595 C C . ARG A 1 335 ? -10.044 8.844 36.508 1.00 83.31 335 ARG A C 1
ATOM 2597 O O . ARG A 1 335 ? -9.770 10.026 36.699 1.00 83.31 335 ARG A O 1
ATOM 2604 N N . LEU A 1 336 ? -11.041 8.224 37.141 1.00 72.56 336 LEU A N 1
ATOM 2605 C CA . LEU A 1 336 ? -11.905 8.890 38.123 1.00 72.56 336 LEU A CA 1
ATOM 2606 C C . LEU A 1 336 ? -11.129 9.348 39.365 1.00 72.56 336 LEU A C 1
ATOM 2608 O O . LEU A 1 336 ? -11.456 10.380 39.947 1.00 72.56 336 LEU A O 1
ATOM 2612 N N . ASN A 1 337 ? -10.067 8.626 39.722 1.00 81.81 337 ASN A N 1
ATOM 2613 C CA . ASN A 1 337 ? -9.205 8.923 40.864 1.00 81.81 337 ASN A CA 1
ATOM 2614 C C . ASN A 1 337 ? -7.925 9.693 40.484 1.00 81.81 337 ASN A C 1
ATOM 2616 O O . ASN A 1 337 ? -7.000 9.775 41.287 1.00 81.81 337 ASN A O 1
ATOM 2620 N N . LYS A 1 338 ? -7.876 10.296 39.283 1.00 88.06 338 LYS A N 1
ATOM 2621 C CA . LYS A 1 338 ? -6.763 11.134 38.790 1.00 88.06 338 LYS A CA 1
ATOM 2622 C C . LYS A 1 338 ? -5.396 10.433 38.774 1.00 88.06 338 LYS A C 1
ATOM 2624 O O . LYS A 1 338 ? -4.364 11.078 38.936 1.00 88.06 338 LYS A O 1
ATOM 2629 N N . ILE A 1 339 ? -5.382 9.125 38.541 1.00 89.25 339 ILE A N 1
ATOM 2630 C CA . ILE A 1 339 ? -4.156 8.346 38.351 1.00 89.25 339 ILE A CA 1
ATOM 2631 C C . ILE A 1 339 ? -3.781 8.401 36.869 1.00 89.25 339 ILE A C 1
ATOM 2633 O O . ILE A 1 339 ? -4.568 8.013 36.004 1.00 89.25 339 ILE A O 1
ATOM 2637 N N . SER A 1 340 ? -2.589 8.924 36.581 1.00 82.94 340 SER A N 1
ATOM 2638 C CA . SER A 1 340 ? -2.136 9.252 35.223 1.00 82.94 340 SER A CA 1
ATOM 2639 C C . SER A 1 340 ? -1.706 8.037 34.404 1.00 82.94 340 SER A C 1
ATOM 2641 O O . SER A 1 340 ? -1.769 8.075 33.177 1.00 82.94 340 SER A O 1
ATOM 2643 N N . SER A 1 341 ? -1.270 6.959 35.058 1.00 89.62 341 SER A N 1
ATOM 2644 C CA . SER A 1 341 ? -0.783 5.758 34.383 1.00 89.62 341 SER A C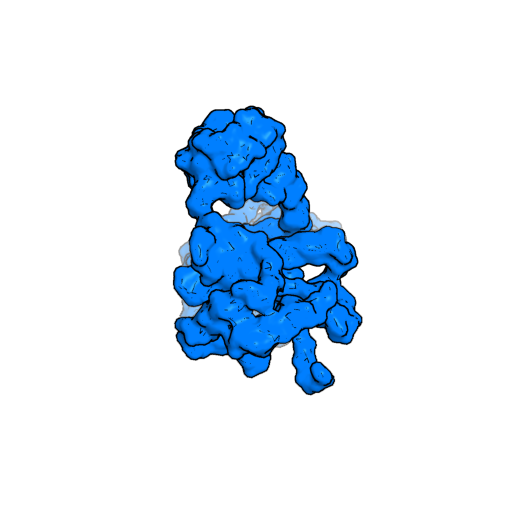A 1
ATOM 2645 C C . SER A 1 341 ? -0.931 4.511 35.251 1.00 89.62 341 SER A C 1
ATOM 2647 O O . SER A 1 341 ? -1.008 4.585 36.474 1.00 89.62 341 SER A O 1
ATOM 2649 N N . VAL A 1 342 ? -0.955 3.354 34.593 1.00 92.31 342 VAL A N 1
ATOM 2650 C CA . VAL A 1 342 ? -1.001 2.021 35.207 1.00 92.31 342 VAL A CA 1
ATOM 2651 C C . VAL A 1 342 ? 0.129 1.197 34.595 1.00 92.31 342 VAL A C 1
ATOM 2653 O O . VAL A 1 342 ? 0.498 1.408 33.436 1.00 92.31 342 VAL A O 1
ATOM 2656 N N . MET A 1 343 ? 0.751 0.316 35.369 1.00 93.81 343 MET A N 1
ATOM 2657 C CA . MET A 1 343 ? 1.686 -0.690 34.854 1.00 93.81 343 MET A CA 1
ATOM 2658 C C . MET A 1 343 ? 1.086 -2.085 34.992 1.00 93.81 343 MET A C 1
ATOM 2660 O O . MET A 1 343 ? 0.135 -2.279 35.738 1.00 93.81 343 MET A O 1
ATOM 2664 N N . LEU A 1 344 ? 1.622 -3.060 34.269 1.00 91.62 344 LEU A N 1
ATOM 2665 C CA . LEU A 1 344 ? 1.262 -4.465 34.431 1.00 91.62 344 LEU A CA 1
ATOM 2666 C C . LEU A 1 344 ? 2.462 -5.342 34.088 1.00 91.62 344 LEU A C 1
ATOM 2668 O O . LEU A 1 344 ? 3.344 -4.930 33.335 1.00 91.62 344 LEU A O 1
ATOM 2672 N N . LYS A 1 345 ? 2.486 -6.548 34.652 1.00 89.06 345 LYS A N 1
ATOM 2673 C CA . LYS A 1 345 ? 3.422 -7.608 34.275 1.00 89.06 345 LYS A CA 1
ATOM 2674 C C . LYS A 1 345 ? 2.614 -8.733 33.645 1.00 89.06 345 LYS A C 1
ATOM 2676 O O . LYS A 1 345 ? 1.598 -9.147 34.197 1.00 89.06 345 LYS A O 1
ATOM 2681 N N . VAL A 1 346 ? 3.058 -9.215 32.491 1.00 86.12 346 VAL A N 1
ATOM 2682 C CA . VAL A 1 346 ? 2.419 -10.323 31.778 1.00 86.12 346 VAL A CA 1
ATOM 2683 C C . VAL A 1 346 ? 3.477 -11.346 31.402 1.00 86.12 346 VAL A C 1
ATOM 2685 O O . VAL A 1 346 ? 4.562 -10.988 30.948 1.00 86.12 346 VAL A O 1
ATOM 2688 N N . HIS A 1 347 ? 3.178 -12.623 31.625 1.00 84.44 347 HIS A N 1
ATOM 2689 C CA . HIS A 1 347 ? 4.077 -13.700 31.232 1.00 84.44 347 HIS A CA 1
ATOM 2690 C C . HIS A 1 347 ? 4.218 -13.734 29.692 1.00 84.44 347 HIS A C 1
ATOM 2692 O O . HIS A 1 347 ? 3.188 -13.674 29.013 1.00 84.44 347 HIS A O 1
ATOM 2698 N N . PRO A 1 348 ? 5.431 -13.880 29.120 1.00 83.69 348 PRO A N 1
ATOM 2699 C CA . PRO A 1 348 ? 5.662 -13.814 27.665 1.00 83.69 348 PRO A CA 1
ATOM 2700 C C . PRO A 1 348 ? 4.833 -14.798 26.818 1.00 83.69 348 PRO A C 1
ATOM 2702 O O . PRO A 1 348 ? 4.505 -14.528 25.654 1.00 83.69 348 PRO A O 1
ATOM 2705 N N . ASP A 1 349 ? 4.476 -15.934 27.415 1.00 85.12 349 ASP A N 1
ATOM 2706 C CA . ASP A 1 349 ? 3.679 -16.987 26.775 1.00 85.12 349 ASP A CA 1
ATOM 2707 C C . ASP A 1 349 ? 2.161 -16.759 26.862 1.00 85.12 349 ASP A C 1
ATOM 2709 O O . ASP A 1 349 ? 1.396 -17.437 26.177 1.00 85.12 349 ASP A O 1
ATOM 2713 N N . ASN A 1 350 ? 1.691 -15.783 27.647 1.00 82.06 350 ASN A N 1
ATOM 2714 C CA . ASN A 1 350 ? 0.267 -15.459 27.736 1.00 82.06 350 ASN A CA 1
ATOM 2715 C C . ASN A 1 350 ? -0.152 -14.519 26.590 1.00 82.06 350 ASN A C 1
ATOM 2717 O O . ASN A 1 350 ? -0.460 -13.342 26.791 1.00 82.06 350 ASN A O 1
ATOM 2721 N N . LYS A 1 351 ? -0.151 -15.053 25.360 1.00 83.06 351 LYS A N 1
ATOM 2722 C CA . LYS A 1 351 ? -0.451 -14.297 24.128 1.00 83.06 351 LYS A CA 1
ATOM 2723 C C . LYS A 1 351 ? -1.821 -13.620 24.152 1.00 83.06 351 LYS A C 1
ATOM 2725 O O . LYS A 1 351 ? -1.972 -12.529 23.611 1.00 83.06 351 LYS A O 1
ATOM 2730 N N . LEU A 1 352 ? -2.802 -14.240 24.807 1.00 77.69 352 LEU A N 1
ATOM 2731 C CA . LEU A 1 352 ? -4.149 -13.689 24.927 1.00 77.69 352 LEU A CA 1
ATOM 2732 C C . LEU A 1 352 ? -4.159 -12.410 25.771 1.00 77.69 352 LEU A C 1
ATOM 2734 O O . LEU A 1 352 ? -4.728 -11.405 25.348 1.00 77.69 352 LEU A O 1
ATOM 2738 N N . ALA A 1 353 ? -3.503 -12.422 26.935 1.00 82.56 353 ALA A N 1
ATOM 2739 C CA . ALA A 1 353 ? -3.403 -11.237 27.782 1.00 82.56 353 ALA A CA 1
ATOM 2740 C C . ALA A 1 353 ? -2.583 -10.127 27.108 1.00 82.56 353 ALA A C 1
ATOM 2742 O O . ALA A 1 353 ? -3.011 -8.975 27.119 1.00 82.56 353 ALA A O 1
ATOM 2743 N N . ILE A 1 354 ? -1.466 -10.479 26.455 1.00 85.62 354 ILE A N 1
ATOM 2744 C CA . ILE A 1 354 ? -0.639 -9.530 25.689 1.00 85.62 354 ILE A CA 1
ATOM 2745 C C . ILE A 1 354 ? -1.491 -8.791 24.651 1.00 85.62 354 ILE A C 1
ATOM 2747 O O . ILE A 1 354 ? -1.545 -7.564 24.677 1.00 85.62 354 ILE A O 1
ATOM 2751 N N . GLY A 1 355 ? -2.248 -9.518 23.822 1.00 81.69 355 GLY A N 1
ATOM 2752 C CA . GLY A 1 355 ? -3.099 -8.898 22.805 1.00 81.69 355 GLY A CA 1
ATOM 2753 C C . GLY A 1 355 ? -4.187 -7.984 23.384 1.00 81.69 355 GLY A C 1
ATOM 2754 O O . GLY A 1 355 ? -4.506 -6.956 22.789 1.00 81.69 355 GLY A O 1
ATOM 2755 N N . ILE A 1 356 ? -4.746 -8.309 24.558 1.00 82.25 356 ILE A N 1
ATOM 2756 C CA . ILE A 1 356 ? -5.705 -7.431 25.253 1.00 82.25 356 ILE A CA 1
ATOM 2757 C C . ILE A 1 356 ? -5.028 -6.129 25.703 1.00 82.25 356 ILE A C 1
ATOM 2759 O O . ILE A 1 356 ? -5.618 -5.056 25.552 1.00 82.25 356 ILE A O 1
ATOM 2763 N N . TYR A 1 357 ? -3.816 -6.210 26.255 1.00 89.38 357 TYR A N 1
ATOM 2764 C CA . TYR A 1 357 ? -3.088 -5.052 26.775 1.00 89.38 357 TYR A CA 1
ATOM 2765 C C . TYR A 1 357 ? -2.576 -4.138 25.659 1.00 89.38 357 TYR A C 1
ATOM 2767 O O . TYR A 1 357 ? -2.773 -2.926 25.736 1.00 89.38 357 TYR A O 1
ATOM 2775 N N . GLU A 1 358 ? -2.032 -4.697 24.580 1.00 87.44 358 GLU A N 1
ATOM 2776 C CA . GLU A 1 358 ? -1.609 -3.930 23.401 1.00 87.44 358 GLU A CA 1
ATOM 2777 C C . GLU A 1 358 ? -2.796 -3.191 22.763 1.00 87.44 358 GLU A C 1
ATOM 2779 O O . GLU A 1 358 ? -2.724 -1.992 22.499 1.00 87.44 358 GLU A O 1
ATOM 2784 N N . GLN A 1 359 ? -3.951 -3.856 22.616 1.00 80.75 359 GLN A N 1
ATOM 2785 C CA . GLN A 1 359 ? -5.183 -3.212 22.132 1.00 80.75 359 GLN A CA 1
ATOM 2786 C C . GLN A 1 359 ? -5.697 -2.102 23.059 1.00 80.75 359 GLN A C 1
ATOM 2788 O O . GLN A 1 359 ? -6.423 -1.211 22.611 1.00 80.75 359 GLN A O 1
ATOM 2793 N N . ALA A 1 360 ? -5.364 -2.163 24.349 1.00 77.44 360 ALA A N 1
ATOM 2794 C CA . ALA A 1 360 ? -5.691 -1.132 25.328 1.00 77.44 360 ALA A CA 1
ATOM 2795 C C . ALA A 1 360 ? -4.657 0.011 25.374 1.00 77.44 360 ALA A C 1
ATOM 2797 O O . ALA A 1 360 ? -4.858 0.961 26.132 1.00 77.44 360 ALA A O 1
ATOM 2798 N N . GLY A 1 361 ? -3.600 -0.053 24.553 1.00 85.12 361 GLY A N 1
ATOM 2799 C CA . GLY A 1 361 ? -2.570 0.980 24.430 1.00 85.12 361 GLY A CA 1
ATOM 2800 C C . GLY A 1 361 ? -1.399 0.830 25.402 1.00 85.12 361 GLY A C 1
ATOM 2801 O O . GLY A 1 361 ? -0.725 1.818 25.678 1.00 85.12 361 GLY A O 1
ATOM 2802 N N . PHE A 1 362 ? -1.172 -0.363 25.962 1.00 89.44 362 PHE A N 1
ATOM 2803 C CA . PHE A 1 362 ? 0.040 -0.634 26.737 1.00 89.44 362 PHE A CA 1
ATOM 2804 C C . PHE A 1 362 ? 1.209 -0.939 25.803 1.00 89.44 362 PHE A C 1
ATOM 2806 O O . PHE A 1 362 ? 1.084 -1.760 24.897 1.00 89.44 362 PHE A O 1
ATOM 2813 N N . GLU A 1 363 ? 2.350 -0.313 26.074 1.00 87.69 363 GLU A N 1
ATOM 2814 C CA . GLU A 1 363 ? 3.599 -0.551 25.355 1.00 87.69 363 GLU A CA 1
ATOM 2815 C C . GLU A 1 363 ? 4.544 -1.411 26.210 1.00 87.69 363 GLU A C 1
ATOM 2817 O O . GLU A 1 363 ? 4.644 -1.190 27.427 1.00 87.69 363 GLU A O 1
ATOM 2822 N N . PRO A 1 364 ? 5.233 -2.400 25.613 1.00 84.12 364 PRO A N 1
ATOM 2823 C CA . PRO A 1 364 ? 6.239 -3.174 26.319 1.00 84.12 364 PRO A CA 1
ATOM 2824 C C . PRO A 1 364 ? 7.420 -2.276 26.692 1.00 84.12 364 PRO A C 1
ATOM 2826 O O . PRO A 1 364 ? 7.922 -1.505 25.879 1.00 84.12 364 PRO A O 1
ATOM 2829 N N . VAL A 1 365 ? 7.882 -2.403 27.932 1.00 83.56 365 VAL A N 1
ATOM 2830 C CA . VAL A 1 365 ? 9.087 -1.729 28.420 1.00 83.56 365 VAL A CA 1
ATOM 2831 C C . VAL A 1 365 ? 10.128 -2.807 28.679 1.00 83.56 365 VAL A C 1
ATOM 2833 O O . VAL A 1 365 ? 9.846 -3.762 29.406 1.00 83.56 365 VAL A O 1
ATOM 2836 N N . GLU A 1 366 ? 11.318 -2.677 28.092 1.00 64.94 366 GLU A N 1
ATOM 2837 C CA . GLU A 1 366 ? 12.437 -3.551 28.441 1.00 64.94 366 GLU A CA 1
ATOM 2838 C C . GLU A 1 366 ? 12.804 -3.324 29.908 1.00 64.94 366 GLU A C 1
ATOM 2840 O O . GLU A 1 366 ? 13.244 -2.245 30.308 1.00 64.94 366 GLU A O 1
ATOM 2845 N N . VAL A 1 367 ? 12.600 -4.349 30.731 1.00 59.53 367 VAL A N 1
ATOM 2846 C CA . VAL A 1 367 ? 13.080 -4.339 32.108 1.00 59.53 367 VAL A CA 1
ATOM 2847 C C . VAL A 1 367 ? 14.532 -4.795 32.059 1.00 59.53 367 VAL A C 1
ATOM 2849 O O . VAL A 1 367 ? 14.805 -5.989 31.937 1.00 59.53 367 VAL A O 1
ATOM 2852 N N . SER A 1 368 ? 15.473 -3.851 32.130 1.00 41.44 368 SER A N 1
ATOM 2853 C CA . SER A 1 368 ? 16.876 -4.178 32.380 1.00 41.44 368 SER A CA 1
ATOM 2854 C C . SER A 1 368 ? 16.947 -4.985 33.674 1.00 41.44 368 SER A C 1
ATOM 2856 O O . SER A 1 368 ? 16.503 -4.511 34.721 1.00 41.44 368 SER A O 1
ATOM 2858 N N . SER A 1 369 ? 17.457 -6.212 33.606 1.00 40.25 369 SER A N 1
ATOM 2859 C CA . SER A 1 369 ? 17.580 -7.109 34.753 1.00 40.25 369 SER A CA 1
ATOM 2860 C C . SER A 1 369 ? 18.478 -6.484 35.829 1.00 40.25 369 SER A C 1
ATOM 2862 O O . SER A 1 369 ? 19.700 -6.598 35.755 1.00 40.25 369 SER A O 1
ATOM 2864 N N . GLY A 1 370 ? 17.872 -5.805 36.805 1.00 39.50 370 GLY A N 1
ATOM 2865 C CA . GLY A 1 370 ? 18.577 -5.207 37.937 1.00 39.50 370 GLY A CA 1
ATOM 2866 C C . GLY A 1 370 ? 17.901 -3.972 38.526 1.00 39.50 370 GLY A C 1
ATOM 2867 O O . GLY A 1 370 ? 18.440 -2.877 38.412 1.00 39.50 370 GLY A O 1
ATOM 2868 N N . THR A 1 371 ? 16.735 -4.131 39.151 1.00 30.27 371 THR A N 1
ATOM 2869 C CA . THR A 1 371 ? 16.377 -3.580 40.479 1.00 30.27 371 THR A CA 1
ATOM 2870 C C . THR A 1 371 ? 15.009 -4.096 40.900 1.00 30.27 371 THR A C 1
ATOM 2872 O O . THR A 1 371 ? 14.110 -4.174 40.032 1.00 30.27 371 THR A O 1
#

Secondary structure (DSSP, 8-state):
---S-EEE-GGGGG-HHHHHHHHTT---EEEE-TT--HHHHHHHHHHHHHTT---EEEEEE---TTBPGGG--THHHHHHHHHHT--EEEEE-BSSSHHHHHHHHHT-S-EEE-B-S-TTSSSTTGGGSB-HHHHHHHHHHHHHHHHHH--SS----HHHHHHHHHHS-EEEESS-B-TTPBP-GGGEEEES-SSSS-GGGHHHHTTPBBSS-B-TTPBP-GGGBBTB--EEEEE--GGGHHHHHHHHHHS-HHHHTT---SS---HHHHHHHHHH-SS-EEEEEEETTEEEEEEEEESTTTT-SSPEEEEEE-GGGTTSSHHHHHHHHHHHHHHHTT----EE---TT-HHHHHHHHHTTPPP----S--

Foldseek 3Di:
DPDQEDEAEQVCLQVLVVLLVRLLVQHAYEYENAPHDPVSNVSSCVSSVVSVHNRYEYAQEHPDQQDDPVRSPLVVQVVCCVVRVHQYAYEHRHQDLVSRLVSVLVRHPDYHFAEDCALPDDDDRSVSGDYPVRVVVSVVSNVVSVVVSPDPDDDDDPVCVVCLQFVAWAKFAQAKDAAFDFDDPVRIDIDDDPPAHHPVCSVVRGRWGAHHIGHHGDGDHPQRTPDQQVKDKDWDALVCLVLQLCLQVPADPVQNPWDDPDPDSDSVRSNVVSVVDDPKTKIFIDRPPHTQWIKIFDDVVVPDLATEIDIDGRPVCPPSCVLLVSVVVVVVVCVVVVRPHYHYDTDPPPVVNVVSCVVVPDDDDDDDPDD

Organism: NCBI:txid412755

InterPro domains:
  IPR000182 GNAT domain [PF00583] (275-362)
  IPR000182 GNAT domain [PS51186] (231-371)
  IPR006190 Antifreeze-like/N-acetylneuraminic acid synthase, SAF domain [PS50844] (170-228)
  IPR013132 PseI/NeuA/B-like [PF03102] (1-154)
  IPR013785 Aldolase-type TIM barrel [G3DSA:3.20.20.70] (1-150)
  IPR013974 SAF domain [PF08666] (169-220)
  IPR016181 Acyl-CoA N-acyltransferase [SSF55729] (228-367)
  IPR036732 Antifreeze-like/N-acetylneuraminic acid synthase C-terminal domain superfamily [SSF51269] (160-223)
  IPR051690 PseI/Nans/NeuA/B acid synthases [PTHR42966] (1-220)
  IPR057736 PseI/NeuA/NeuB, SAF domain [cd11615] (168-223)

Sequence (371 aa):
LGVPAFKLASMHLTEPSFLQYVADKGKPLIISTGMATLDEVEEAVDVIRQTGNDQIVLLQCTTNYPSRLEDANLLAMRTMADKFDVPVGYSDHTQSEIACITSVALGACIIEKHFTLDKMSFGPDHCSSADPVEFEGLVQNIRQAETALGSSEKKPCDIEIQNAIGMKRSIVARHKILKGETICKDMLTFKRPGTGMKPSLVFDLIGKTVLYDIGAGKTLNSWMFEGDPDVEIFELTQKDCAELSEMFTQGSAEYGKFFTPFDSYDQCHLAGIIGEAKRDRYWGMRCGKRLAGFFMLRGFDEGYERPSFGAYVSETFANNGLGKQALQYALNWCRLNKISSVMLKVHPDNKLAIGIYEQAGFEPVEVSSGT

pLDDT: mean 89.59, std 10.52, range [30.27, 98.81]